Protein AF-A0A3D0WQD2-F1 (afdb_monomer_lite)

Secondary structure (DSSP, 8-state):
-GGGTTTPBP---SS-BTTEEEEEETTEEEEEESS--TTSEEEEESEES-EEEEEETTT-PBPPEEEETTEEEEEPPTT--TTS--EEEEEEBTB-EEPPS--B-SSEE-GGGSEEEEEEEESSTT-EEEEEEEEEEEBPPPSS----EEEEEGGGTT-EEEEEETTEEEEEES--S--EEEEPPTTSEEEEEEEEEEE-SSTT--TTTT-SS--TTSTT---EE--S--TTPPEEE---TT-EEEEEEEEEESSSEEEEEEEEESSEEEEEETTEEEEEEE-TT--S-EEEEEEEEEPSEEEEEEEEEE-SS-SSEEEEEEEESEEEEEEEE-S-S---SEEEEEESS-SSTT-----TT-EEE-

Foldseek 3Di:
DVVQPPPWAADQALDDFPQAGWTHDDQKIKGFRLDQDPQQKGKDFFKAFDFPFKAWPVPRHTWDWDDDGRMIITHHDPPDDNPGGIIMITGTPNHMDGHHPAADEAQKFAPVRWSFDWDWDDPDPQATATFGFKTKHWYAWDPDWAFKKKKAFPQQAQFWKWKAFPNDTDIDGRHDFDWDKDFDDPPQKDKDWKKKAKDDGGQHDDPLQVALDQDCPPPPNRIDTDPPADAPDKDKAQDAASIKMKMKIKMAGQAFDKFKKKKKWFFWKWKDKSNHGQGIAGHPPRGGIDIGMAIDRDHHGIMIMMMIHHHHDDRIIMIHMHGDRMGIMGIDGDPGRTGHTMMMMGGPPAPDSRHHRSGNRIMMRD

Sequence (366 aa):
NAEAIYGTNANPFDQPFAWGSITTKGNDLFAFVENIPVSSSIRLSGFSGKVSEVRLLASDESCRFSQKGNSVVINLPQRISGEFIPVLKIRFENGFKVVPSTVVTGNVLSPQNATPVFGHSSLNYYGGYKSLIGYGWRVSSGKRAGSPELVYTDNERGRRLHIEIDGKTQAVVLNGGSPRIEKLKKNTVKWGSLYRKPGRGVFGYVEEEGMAVVNVRAEDSGWEPVSHFRYGEPYSEKIPPRQSMLFLQEIESEKDQSIAVEVGSGNGVYMLLNGAYLTAHLSPWRVKFGKEIVLLPLQKGLNQLIIKHYNGYESDLSYSLQPLEEWSIYSQQLPVTRINQSVSIRAADAESKVAPLRMNNLRIIK

pLDDT: mean 93.25, std 6.2, range [59.19, 98.81]

Structure (mmCIF, N/CA/C/O backbone):
data_AF-A0A3D0WQD2-F1
#
_entry.id   AF-A0A3D0WQD2-F1
#
loop_
_atom_site.group_PDB
_atom_site.id
_atom_site.type_symbol
_atom_site.label_atom_id
_atom_site.label_alt_id
_atom_site.label_comp_id
_atom_site.label_asym_id
_atom_site.label_entity_id
_atom_site.label_seq_id
_atom_site.pdbx_PDB_ins_code
_atom_site.Cartn_x
_atom_site.Cartn_y
_atom_site.Cartn_z
_atom_site.occupancy
_atom_site.B_iso_or_equiv
_atom_site.auth_seq_id
_atom_site.auth_comp_id
_atom_site.auth_asym_id
_atom_site.auth_atom_id
_atom_site.pdbx_PDB_model_num
ATOM 1 N N . ASN A 1 1 ? -2.770 -8.114 31.343 1.00 89.12 1 ASN A N 1
ATOM 2 C CA . ASN A 1 1 ? -3.330 -7.600 30.066 1.00 89.12 1 ASN A CA 1
ATOM 3 C C . ASN A 1 1 ? -3.937 -8.665 29.141 1.00 89.12 1 ASN A C 1
ATOM 5 O O . ASN A 1 1 ? -4.288 -8.332 28.017 1.00 89.12 1 ASN A O 1
ATOM 9 N N . ALA A 1 2 ? -4.133 -9.917 29.587 1.00 92.12 2 ALA A N 1
ATOM 10 C CA . ALA A 1 2 ? -4.668 -11.008 28.759 1.00 92.12 2 ALA A CA 1
ATOM 11 C C . ALA A 1 2 ? -6.045 -10.701 28.131 1.00 92.12 2 ALA A C 1
ATOM 13 O O . ALA A 1 2 ? -6.290 -11.057 26.983 1.00 92.12 2 ALA A O 1
ATOM 14 N N . GLU A 1 3 ? -6.915 -9.989 28.855 1.00 94.31 3 GLU A N 1
ATOM 15 C CA . GLU A 1 3 ? -8.246 -9.578 28.381 1.00 94.31 3 GLU A CA 1
ATOM 16 C C . GLU A 1 3 ? -8.202 -8.723 27.106 1.00 94.31 3 GLU A C 1
ATOM 18 O O . GLU A 1 3 ? -9.082 -8.849 26.260 1.00 94.31 3 GLU A O 1
ATOM 23 N N . ALA A 1 4 ? -7.159 -7.904 26.947 1.00 94.81 4 ALA A N 1
ATOM 24 C CA . ALA A 1 4 ? -6.971 -7.037 25.787 1.00 94.81 4 ALA A CA 1
ATOM 25 C C . ALA A 1 4 ? -6.456 -7.786 24.543 1.00 94.81 4 ALA A C 1
ATOM 27 O O . ALA A 1 4 ? -6.359 -7.203 23.463 1.00 94.81 4 ALA A O 1
ATOM 28 N N . ILE A 1 5 ? -6.128 -9.074 24.679 1.00 93.62 5 ILE A N 1
ATOM 29 C CA . ILE A 1 5 ? -5.572 -9.908 23.608 1.00 93.62 5 ILE A CA 1
ATOM 30 C C . ILE A 1 5 ? -6.525 -11.063 23.283 1.00 93.62 5 ILE A C 1
ATOM 32 O O . ILE A 1 5 ? -6.924 -11.244 22.137 1.00 93.62 5 ILE A O 1
ATOM 36 N N . TYR A 1 6 ? -6.920 -11.857 24.279 1.00 93.12 6 TYR A N 1
ATOM 37 C CA . TYR A 1 6 ? -7.689 -13.074 24.032 1.00 93.12 6 TYR A CA 1
ATOM 38 C C . TYR A 1 6 ? -9.180 -12.793 23.801 1.00 93.12 6 TYR A C 1
ATOM 40 O O . TYR A 1 6 ? -9.901 -12.267 24.661 1.00 93.12 6 TYR A O 1
ATOM 48 N N . GLY A 1 7 ? -9.658 -13.209 22.625 1.00 93.75 7 GLY A N 1
ATOM 49 C CA . GLY A 1 7 ? -11.046 -13.022 22.202 1.00 93.75 7 GLY A CA 1
ATOM 50 C C . GLY A 1 7 ? -11.403 -11.563 21.912 1.00 93.75 7 GLY A C 1
ATOM 51 O O . GLY A 1 7 ? -12.577 -11.206 21.999 1.00 93.75 7 GLY A O 1
ATOM 52 N N . THR A 1 8 ? -10.407 -10.719 21.632 1.00 96.12 8 THR A N 1
ATOM 53 C CA . THR A 1 8 ? -10.619 -9.372 21.097 1.00 96.12 8 THR A CA 1
ATOM 54 C C . THR A 1 8 ? -10.643 -9.403 19.569 1.00 96.12 8 THR A C 1
ATOM 56 O O . THR A 1 8 ? -10.214 -10.365 18.931 1.00 96.12 8 THR A O 1
ATOM 59 N N . ASN A 1 9 ? -11.174 -8.341 18.977 1.00 92.69 9 ASN A N 1
ATOM 60 C CA . ASN A 1 9 ? -11.084 -8.054 17.556 1.00 92.69 9 ASN A CA 1
ATOM 61 C C . ASN A 1 9 ? -9.999 -7.003 17.302 1.00 92.69 9 ASN A C 1
ATOM 63 O O . ASN A 1 9 ? -9.581 -6.271 18.207 1.00 92.69 9 ASN A O 1
ATOM 67 N N . ALA A 1 10 ? -9.579 -6.927 16.040 1.00 89.12 10 ALA A N 1
ATOM 68 C CA . ALA A 1 10 ? -8.605 -5.956 15.562 1.00 89.12 10 ALA A CA 1
ATOM 69 C C . ALA A 1 10 ? -9.048 -4.502 15.805 1.00 89.12 10 ALA A C 1
ATOM 71 O O . ALA A 1 10 ? -10.232 -4.221 16.012 1.00 89.12 10 ALA A O 1
ATOM 72 N N . ASN A 1 11 ? -8.077 -3.587 15.737 1.00 90.88 11 ASN A N 1
ATOM 73 C CA . ASN A 1 11 ? -8.294 -2.145 15.768 1.00 90.88 11 ASN A CA 1
ATOM 74 C C . ASN A 1 11 ? -9.464 -1.750 14.840 1.00 90.88 11 ASN A C 1
ATOM 76 O O . ASN A 1 11 ? -9.388 -2.019 13.639 1.00 90.88 11 ASN A O 1
ATOM 80 N N . PRO A 1 12 ? -10.536 -1.122 15.360 1.00 89.25 12 PRO A N 1
ATOM 81 C CA . PRO A 1 12 ? -11.674 -0.744 14.533 1.00 89.25 12 PRO A CA 1
ATOM 82 C C . PRO A 1 12 ? -11.454 0.574 13.766 1.00 89.25 12 PRO A C 1
ATOM 84 O O . PRO A 1 12 ? -12.293 0.927 12.938 1.00 89.25 12 PRO A O 1
ATOM 87 N N . PHE A 1 13 ? -10.373 1.316 14.040 1.00 89.44 13 PHE A N 1
ATOM 88 C CA . PHE A 1 13 ? -10.058 2.598 13.402 1.00 89.44 13 PHE A CA 1
ATOM 89 C C . PHE A 1 13 ? -9.257 2.416 12.105 1.00 89.44 13 PHE A C 1
ATOM 91 O O . PHE A 1 13 ? -8.399 1.543 12.003 1.00 89.44 13 PHE A O 1
ATOM 98 N N . ASP A 1 14 ? -9.515 3.286 11.126 1.00 80.44 14 ASP A N 1
ATOM 99 C CA . ASP A 1 14 ? -8.831 3.323 9.824 1.00 80.44 14 ASP A CA 1
ATOM 100 C C . ASP A 1 14 ? -7.554 4.184 9.821 1.00 80.44 14 ASP A C 1
ATOM 102 O O . ASP A 1 14 ? -6.866 4.274 8.805 1.00 80.44 14 ASP A O 1
ATOM 106 N N . GLN A 1 15 ? -7.231 4.791 10.963 1.00 80.62 15 GLN A N 1
ATOM 107 C CA . GLN A 1 15 ? -6.063 5.636 11.179 1.00 80.62 15 GLN A CA 1
ATOM 108 C C . GLN A 1 15 ? -5.181 5.065 12.302 1.00 80.62 15 GLN A C 1
ATOM 110 O O . GLN A 1 15 ? -5.709 4.534 13.288 1.00 80.62 15 GLN A O 1
ATOM 115 N N . PRO A 1 16 ? -3.846 5.173 12.188 1.00 82.62 16 PRO A N 1
ATOM 116 C CA . PRO A 1 16 ? -2.944 4.840 13.281 1.00 82.62 16 PRO A CA 1
ATOM 117 C C . PRO A 1 16 ? -2.979 5.919 14.373 1.00 82.62 16 PRO A C 1
ATOM 119 O O . PRO A 1 16 ? -3.328 7.075 14.122 1.00 82.62 16 PRO A O 1
ATOM 122 N N . PHE A 1 17 ? -2.547 5.556 15.580 1.00 90.19 17 PHE A N 1
ATOM 123 C CA . PHE A 1 17 ? -2.346 6.493 16.681 1.00 90.19 17 PHE A CA 1
ATOM 124 C C . PHE A 1 17 ? -0.871 6.508 17.079 1.00 90.19 17 PHE A C 1
ATOM 126 O O . PHE A 1 17 ? -0.285 5.465 17.341 1.00 90.19 17 PHE A O 1
ATOM 133 N N . ALA A 1 18 ? -0.265 7.696 17.160 1.00 90.31 18 ALA A N 1
ATOM 134 C CA . ALA A 1 18 ? 1.168 7.832 17.455 1.00 90.31 18 ALA A CA 1
ATOM 135 C C . ALA A 1 18 ? 1.579 7.228 18.814 1.00 90.31 18 ALA A C 1
ATOM 137 O O . ALA A 1 18 ? 2.725 6.824 19.000 1.00 90.31 18 ALA A O 1
ATOM 138 N N . TRP A 1 19 ? 0.641 7.170 19.762 1.00 93.44 19 TRP A N 1
ATOM 139 C CA . TRP A 1 19 ? 0.869 6.633 21.100 1.00 93.44 19 TRP A CA 1
ATOM 140 C C . TRP A 1 19 ? 0.797 5.097 21.173 1.00 93.44 19 TRP A C 1
ATOM 142 O O . TRP A 1 19 ? 1.233 4.550 22.182 1.00 93.44 19 TRP A O 1
ATOM 152 N N . GLY A 1 20 ? 0.268 4.397 20.157 1.00 93.75 20 GLY A N 1
ATOM 153 C CA . GLY A 1 20 ? 0.239 2.928 20.120 1.00 93.75 20 GLY A CA 1
ATOM 154 C C . GLY A 1 20 ? -1.002 2.306 19.467 1.00 93.75 20 GLY A C 1
ATOM 155 O O . GLY A 1 20 ? -1.625 2.890 18.577 1.00 93.75 20 GLY A O 1
ATOM 156 N N . SER A 1 21 ? -1.344 1.092 19.908 1.00 93.75 21 SER A N 1
ATOM 157 C CA . SER A 1 21 ? -2.300 0.195 19.241 1.00 93.75 21 SER A CA 1
ATOM 158 C C . SER A 1 21 ? -3.619 0.011 19.998 1.00 93.75 21 SER A C 1
ATOM 160 O O . SER A 1 21 ? -3.717 0.256 21.201 1.00 93.75 21 SER A O 1
ATOM 162 N N . ILE A 1 22 ? -4.655 -0.459 19.292 1.00 96.00 22 ILE A N 1
ATOM 163 C CA . ILE A 1 22 ? -5.993 -0.695 19.854 1.00 96.00 22 ILE A CA 1
ATOM 164 C C . ILE A 1 22 ? -6.501 -2.094 19.503 1.00 96.00 22 ILE A C 1
ATOM 166 O O . ILE A 1 22 ? -6.380 -2.537 18.362 1.00 96.00 22 ILE A O 1
ATOM 170 N N . THR A 1 23 ? -7.153 -2.751 20.459 1.00 96.56 23 THR A N 1
ATOM 171 C CA . THR A 1 23 ? -8.054 -3.889 20.212 1.00 96.56 23 THR A CA 1
ATOM 172 C C . THR A 1 23 ? -9.448 -3.587 20.761 1.00 96.56 23 THR A C 1
ATOM 174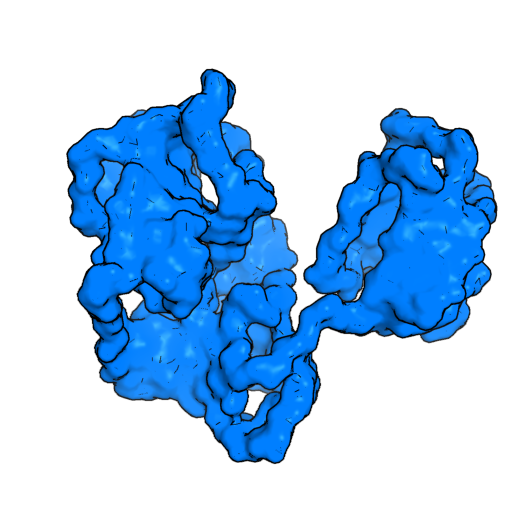 O O . THR A 1 23 ? -9.646 -2.616 21.495 1.00 96.56 23 THR A O 1
ATOM 177 N N . THR A 1 24 ? -10.452 -4.386 20.397 1.00 96.69 24 THR A N 1
ATOM 178 C CA . THR A 1 24 ? -11.831 -4.172 20.866 1.00 96.69 24 THR A CA 1
ATOM 179 C C . THR A 1 24 ? -12.530 -5.458 21.285 1.00 96.69 24 THR A C 1
ATOM 181 O O . THR A 1 24 ? -12.314 -6.515 20.697 1.00 96.69 24 THR A O 1
ATOM 184 N N . LYS A 1 25 ? -13.395 -5.382 22.300 1.00 96.00 25 LYS A N 1
ATOM 185 C CA . LYS A 1 25 ? -14.243 -6.496 22.743 1.00 96.00 25 LYS A CA 1
ATOM 186 C C . LYS A 1 25 ? -15.573 -5.954 23.250 1.00 96.00 25 LYS A C 1
ATOM 188 O O . LYS A 1 25 ? -15.611 -5.223 24.234 1.00 96.00 25 LYS A O 1
ATOM 193 N N . GLY A 1 26 ? -16.669 -6.317 22.587 1.00 93.12 26 GLY A N 1
ATOM 194 C CA . GLY A 1 26 ? -17.991 -5.782 22.921 1.00 93.12 26 GLY A CA 1
ATOM 195 C C . GLY A 1 26 ? -18.018 -4.253 22.826 1.00 93.12 26 GLY A C 1
ATOM 196 O O . GLY A 1 26 ? -17.729 -3.698 21.771 1.00 93.12 26 GLY A O 1
ATOM 197 N N . ASN A 1 27 ? -18.335 -3.588 23.938 1.00 94.44 27 ASN A N 1
ATOM 198 C CA . ASN A 1 27 ? -18.408 -2.125 24.028 1.00 94.44 27 ASN A CA 1
ATOM 199 C C . ASN A 1 27 ? -17.103 -1.474 24.506 1.00 94.44 27 ASN A C 1
ATOM 201 O O . ASN A 1 27 ? -17.092 -0.270 24.756 1.00 94.44 27 ASN A O 1
ATOM 205 N N . ASP A 1 28 ? -16.030 -2.253 24.647 1.00 97.00 28 ASP A N 1
ATOM 206 C CA . ASP A 1 28 ? -14.763 -1.788 25.193 1.00 97.00 28 ASP A CA 1
ATOM 207 C C . ASP A 1 28 ? -13.698 -1.667 24.092 1.00 97.00 28 ASP A C 1
ATOM 209 O O . ASP A 1 28 ? -13.587 -2.507 23.185 1.00 97.00 28 ASP A O 1
ATOM 213 N N . LEU A 1 29 ? -12.887 -0.616 24.199 1.00 97.69 29 LEU A N 1
ATOM 214 C CA . LEU A 1 29 ? -11.609 -0.487 23.506 1.00 97.69 29 LEU A CA 1
ATOM 215 C C . LEU A 1 29 ? -10.475 -0.726 24.502 1.00 97.69 29 LEU A C 1
ATOM 217 O O . LEU A 1 29 ? -10.522 -0.230 25.627 1.00 97.69 29 LEU A O 1
ATOM 221 N N . PHE A 1 30 ? -9.434 -1.430 24.070 1.00 97.88 30 PHE A N 1
ATOM 222 C CA . PHE A 1 30 ? -8.195 -1.580 24.825 1.00 97.88 30 PHE A CA 1
ATOM 223 C C . PHE A 1 30 ? -7.076 -0.837 24.107 1.00 97.88 30 PHE A C 1
ATOM 225 O O . PHE A 1 30 ? -6.717 -1.206 22.992 1.00 97.88 30 PHE A O 1
ATOM 232 N N . ALA A 1 31 ? -6.545 0.208 24.735 1.00 97.12 31 ALA A N 1
ATOM 233 C CA . ALA A 1 31 ? -5.476 1.040 24.196 1.00 97.12 31 ALA A CA 1
ATOM 234 C C . ALA A 1 31 ? -4.129 0.626 24.800 1.00 97.12 31 ALA A C 1
ATOM 236 O O . ALA A 1 31 ? -3.903 0.824 25.993 1.00 97.12 31 ALA A O 1
ATOM 237 N N . PHE A 1 32 ? -3.250 0.061 23.977 1.00 95.75 32 PHE A N 1
ATOM 238 C CA . PHE A 1 32 ? -1.867 -0.271 24.310 1.00 95.75 32 PHE A CA 1
ATOM 239 C C . PHE A 1 32 ? -1.012 0.979 24.089 1.00 95.75 32 PHE A C 1
ATOM 241 O O . PHE A 1 32 ? -0.814 1.390 22.947 1.00 95.75 32 PHE A O 1
ATOM 248 N N . VAL A 1 33 ? -0.544 1.618 25.164 1.00 93.88 33 VAL A N 1
ATOM 249 C CA . VAL A 1 33 ? 0.252 2.853 25.051 1.00 93.88 33 VAL A CA 1
ATOM 250 C C . VAL A 1 33 ? 1.725 2.485 24.931 1.00 93.88 33 VAL A C 1
ATOM 252 O O . VAL A 1 33 ? 2.432 2.347 25.922 1.00 93.88 33 VAL A O 1
ATOM 255 N N . GLU A 1 34 ? 2.161 2.280 23.696 1.00 92.38 34 GLU A N 1
ATOM 256 C CA . GLU A 1 34 ? 3.524 1.888 23.329 1.00 92.38 34 GLU A CA 1
ATOM 257 C C . GLU A 1 34 ? 4.500 3.067 23.439 1.00 92.38 34 GLU A C 1
ATOM 259 O O . GLU A 1 34 ? 5.619 2.905 23.918 1.00 92.38 34 GLU A O 1
ATOM 264 N N . ASN A 1 35 ? 4.047 4.266 23.061 1.00 90.06 35 ASN A N 1
ATOM 265 C CA . ASN A 1 35 ? 4.815 5.505 23.150 1.00 90.06 35 ASN A CA 1
ATOM 266 C C . ASN A 1 35 ? 4.130 6.449 24.137 1.00 90.06 35 ASN A C 1
ATOM 268 O O . ASN A 1 35 ? 3.179 7.150 23.782 1.00 90.06 35 ASN A O 1
ATOM 272 N N . ILE A 1 36 ? 4.604 6.463 25.385 1.00 88.81 36 ILE A N 1
ATOM 273 C CA . ILE A 1 36 ? 4.057 7.324 26.440 1.00 88.81 36 ILE A CA 1
ATOM 274 C C . ILE A 1 36 ? 4.380 8.792 26.108 1.00 88.81 36 ILE A C 1
ATOM 276 O O . ILE A 1 36 ? 5.555 9.166 26.083 1.00 88.81 36 ILE A O 1
ATOM 280 N N . PRO A 1 37 ? 3.372 9.652 25.866 1.00 88.44 37 PRO A N 1
ATOM 281 C CA . PRO A 1 37 ? 3.624 11.051 25.539 1.00 88.44 37 PRO A CA 1
ATOM 282 C C . PRO A 1 37 ? 4.166 11.825 26.743 1.00 88.44 37 PRO A C 1
ATOM 284 O O . PRO A 1 37 ? 3.726 11.606 27.870 1.00 88.44 37 PRO A O 1
ATOM 287 N N . VAL A 1 38 ? 5.023 12.822 26.497 1.00 86.88 38 VAL A N 1
ATOM 288 C CA . VAL A 1 38 ? 5.542 13.743 27.535 1.00 86.88 38 VAL A CA 1
ATOM 289 C C . VAL A 1 38 ? 4.413 14.472 28.279 1.00 86.88 38 VAL A C 1
ATOM 291 O O . VAL A 1 38 ? 4.542 14.801 29.452 1.00 86.88 38 VAL A O 1
ATOM 294 N N . SER A 1 39 ? 3.273 14.692 27.617 1.00 88.31 39 SER A N 1
ATOM 295 C CA . SER A 1 39 ? 2.075 15.288 28.219 1.00 88.31 39 SER A CA 1
ATOM 296 C C . SER A 1 39 ? 1.329 14.358 29.184 1.00 88.31 39 SER A C 1
ATOM 298 O O . SER A 1 39 ? 0.278 14.754 29.694 1.00 88.31 39 SER A O 1
ATOM 300 N N . SER A 1 40 ? 1.789 13.113 29.360 1.00 89.38 40 SER A N 1
ATOM 301 C CA . SER A 1 40 ? 1.123 12.042 30.115 1.00 89.38 40 SER A CA 1
ATOM 302 C C . SER A 1 40 ? -0.361 11.912 29.775 1.00 89.38 40 SER A C 1
ATOM 304 O O . SER A 1 40 ? -1.207 11.661 30.631 1.00 89.38 40 SER A O 1
ATOM 306 N N . SER A 1 41 ? -0.705 12.137 28.510 1.00 93.12 41 SER A N 1
ATOM 307 C CA . SER A 1 41 ? -2.079 12.106 28.029 1.00 93.12 41 SER A CA 1
ATOM 308 C C . SER A 1 41 ? -2.124 11.607 26.600 1.00 93.12 41 SER A C 1
ATOM 310 O O . SER A 1 41 ? -1.320 12.011 25.761 1.00 93.12 41 SER A O 1
ATOM 312 N N . ILE A 1 42 ? -3.092 10.740 26.321 1.00 95.81 42 ILE A N 1
ATOM 313 C CA . ILE A 1 42 ? -3.360 10.246 24.973 1.00 95.81 42 ILE A CA 1
ATOM 314 C C . ILE A 1 42 ? -4.668 10.834 24.457 1.00 95.81 42 ILE A C 1
ATOM 316 O O . ILE A 1 42 ? -5.592 11.135 25.219 1.00 95.81 42 ILE A O 1
ATOM 320 N N . ARG A 1 43 ? -4.757 10.984 23.137 1.00 96.00 43 ARG A N 1
ATOM 321 C CA . ARG A 1 43 ? -5.978 11.400 22.451 1.00 96.00 43 ARG A CA 1
ATOM 322 C C . ARG A 1 43 ? -6.479 10.258 21.585 1.00 96.00 43 ARG A C 1
ATOM 324 O O . ARG A 1 43 ? -5.744 9.759 20.736 1.00 96.00 43 ARG A O 1
ATOM 331 N N . LEU A 1 44 ? -7.749 9.920 21.764 1.00 95.31 44 LEU A N 1
ATOM 332 C CA . LEU A 1 44 ? -8.498 9.039 20.882 1.00 95.31 44 LEU A CA 1
ATOM 333 C C . LEU A 1 44 ? -9.557 9.871 20.150 1.00 95.31 44 LEU A C 1
ATOM 335 O O . LEU A 1 44 ? -10.258 10.688 20.752 1.00 95.31 44 LEU A O 1
ATOM 339 N N . SER A 1 45 ? -9.660 9.703 18.840 1.00 93.38 45 SER A N 1
ATOM 340 C CA . SER A 1 45 ? -10.622 10.405 17.987 1.00 93.38 45 SER A CA 1
ATOM 341 C C . SER A 1 45 ? -11.126 9.482 16.885 1.00 93.38 45 SER A C 1
ATOM 343 O O . SER A 1 45 ? -10.552 8.422 16.647 1.00 93.38 45 SER A O 1
ATOM 345 N N . GLY A 1 46 ? -12.210 9.887 16.222 1.00 91.31 46 GLY A N 1
ATOM 346 C CA . GLY A 1 46 ? -12.787 9.121 15.115 1.00 91.31 46 GLY A CA 1
ATOM 347 C C . GLY A 1 46 ? -13.828 8.103 15.574 1.00 91.31 46 GLY A C 1
ATOM 348 O O . GLY A 1 46 ? -13.933 7.025 15.005 1.00 91.31 46 GLY A O 1
ATOM 349 N N . PHE A 1 47 ? -14.603 8.411 16.615 1.00 94.19 47 PHE A N 1
ATOM 350 C CA . PHE A 1 47 ? -15.713 7.562 17.055 1.00 94.19 47 PHE A CA 1
ATOM 351 C C . PHE A 1 47 ? -16.952 8.384 17.416 1.00 94.19 47 PHE A C 1
ATOM 353 O O . PHE A 1 47 ? -16.858 9.540 17.813 1.00 94.19 47 PHE A O 1
ATOM 360 N N . SER A 1 48 ? -18.126 7.767 17.325 1.00 93.94 48 SER A N 1
ATOM 361 C CA . SER A 1 48 ? -19.362 8.226 17.952 1.00 93.94 48 SER A CA 1
ATOM 362 C C . SER A 1 48 ? -19.727 7.277 19.088 1.00 93.94 48 SER A C 1
ATOM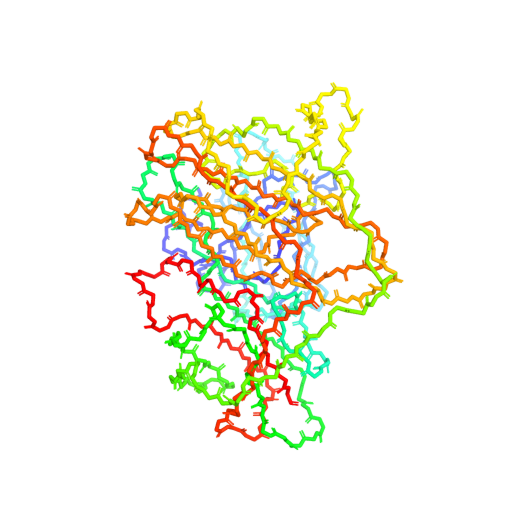 364 O O . SER A 1 48 ? -19.686 6.061 18.901 1.00 93.94 48 SER A O 1
ATOM 366 N N . GLY A 1 49 ? -20.109 7.820 20.236 1.00 94.88 49 GLY A N 1
ATOM 367 C CA . GLY A 1 49 ? -20.408 7.061 21.450 1.00 94.88 49 GLY A CA 1
ATOM 368 C C . GLY A 1 49 ? -19.967 7.855 22.673 1.00 94.88 49 GLY A C 1
ATOM 369 O O . GLY A 1 49 ? -19.110 8.731 22.559 1.00 94.88 49 GLY A O 1
ATOM 370 N N . LYS A 1 50 ? -20.561 7.583 23.833 1.00 97.19 50 LYS A N 1
ATOM 371 C CA . LYS A 1 50 ? -20.201 8.248 25.090 1.00 97.19 50 LYS A CA 1
ATOM 372 C C . LYS A 1 50 ? -19.294 7.337 25.905 1.00 97.19 50 LYS A C 1
ATOM 374 O O . LYS A 1 50 ? -19.693 6.220 26.231 1.00 97.19 50 LYS A O 1
ATOM 379 N N . VAL A 1 51 ? -18.089 7.816 26.206 1.00 98.06 51 VAL A N 1
ATOM 380 C CA . VAL A 1 51 ? -17.166 7.137 27.119 1.00 98.06 51 VAL A CA 1
ATOM 381 C C . VAL A 1 51 ? -17.735 7.263 28.528 1.00 98.06 51 VAL A C 1
ATOM 383 O O . VAL A 1 51 ? -17.933 8.376 29.016 1.00 98.06 51 VAL A O 1
ATOM 386 N N . SER A 1 52 ? -18.023 6.130 29.163 1.00 97.19 52 SER A N 1
ATOM 387 C CA . SER A 1 52 ? -18.489 6.088 30.552 1.00 97.19 52 SER A CA 1
ATOM 388 C C . SER A 1 52 ? -17.333 6.033 31.535 1.00 97.19 52 SER A C 1
ATOM 390 O O . SER A 1 52 ? -17.435 6.542 32.644 1.00 97.19 52 SER A O 1
ATOM 392 N N . GLU A 1 53 ? -16.249 5.366 31.146 1.00 97.81 53 GLU A N 1
ATOM 393 C CA . GLU A 1 53 ? -15.191 4.992 32.068 1.00 97.81 53 GLU A CA 1
ATOM 394 C C . GLU A 1 53 ? -13.890 4.697 31.326 1.00 97.81 53 GLU A C 1
ATOM 396 O O . GLU A 1 53 ? -13.898 4.135 30.228 1.00 97.81 53 GLU A O 1
ATOM 401 N N . VAL A 1 54 ? -12.771 5.050 31.958 1.00 98.00 54 VAL A N 1
ATOM 402 C CA . VAL A 1 54 ? -11.438 4.650 31.514 1.00 98.00 54 VAL A CA 1
ATOM 403 C C . VAL A 1 54 ? -10.637 4.164 32.712 1.00 98.00 54 VAL A C 1
ATOM 405 O O . VAL A 1 54 ? -10.542 4.878 33.710 1.00 98.00 54 VAL A O 1
ATOM 408 N N . ARG A 1 55 ? -10.046 2.971 32.615 1.00 96.00 55 ARG A N 1
ATOM 409 C CA . ARG A 1 55 ? -9.224 2.379 33.681 1.00 96.00 55 ARG A CA 1
ATOM 410 C C . ARG A 1 55 ? -7.932 1.778 33.153 1.00 96.00 55 ARG A C 1
ATOM 412 O O . ARG A 1 55 ? -7.888 1.301 32.020 1.00 96.00 55 ARG A O 1
ATOM 419 N N . LEU A 1 56 ? -6.897 1.753 33.984 1.00 94.19 56 LEU A N 1
ATOM 420 C CA . LEU A 1 56 ? -5.683 0.988 33.718 1.00 94.19 56 LEU A CA 1
ATOM 421 C C . LEU A 1 56 ? -5.959 -0.498 33.975 1.00 94.19 56 LEU A C 1
ATOM 423 O O . LEU A 1 56 ? -6.288 -0.887 35.088 1.00 94.19 56 LEU A O 1
ATOM 427 N N . LEU A 1 57 ? -5.794 -1.346 32.962 1.00 93.81 57 LEU A N 1
ATOM 428 C CA . LEU A 1 57 ? -6.181 -2.760 33.025 1.00 93.81 57 LEU A CA 1
ATOM 429 C C . LEU A 1 57 ? -5.385 -3.566 34.066 1.00 93.81 57 LEU A C 1
ATOM 431 O O . LEU A 1 57 ? -5.880 -4.564 34.578 1.00 93.81 57 LEU A O 1
ATOM 435 N N . ALA A 1 58 ? -4.148 -3.159 34.361 1.00 90.81 58 ALA A N 1
ATOM 436 C CA . ALA A 1 58 ? -3.274 -3.874 35.290 1.00 90.81 58 ALA A CA 1
ATOM 437 C C . ALA A 1 58 ? -3.647 -3.665 36.767 1.00 90.81 58 ALA A C 1
ATOM 439 O O . ALA A 1 58 ? -3.458 -4.575 37.569 1.00 90.81 58 ALA A O 1
ATOM 440 N N . SER A 1 59 ? -4.149 -2.479 37.122 1.00 90.19 59 SER A N 1
ATOM 441 C CA . SER A 1 59 ? -4.419 -2.079 38.511 1.00 90.19 59 SER A CA 1
ATOM 442 C C . SER A 1 59 ? -5.881 -1.733 38.785 1.00 90.19 59 SER A C 1
ATOM 444 O O . SER A 1 59 ? -6.232 -1.486 39.934 1.00 90.19 59 SER A O 1
ATOM 446 N N . ASP A 1 60 ? -6.713 -1.671 37.744 1.00 91.56 60 ASP A N 1
ATOM 447 C CA . ASP A 1 60 ? -8.087 -1.161 37.785 1.00 91.56 60 ASP A CA 1
ATOM 448 C C . ASP A 1 60 ? -8.192 0.319 38.229 1.00 91.56 60 ASP A C 1
ATOM 450 O O . ASP A 1 60 ? -9.264 0.825 38.562 1.00 91.56 60 ASP A O 1
ATOM 454 N N . GLU A 1 61 ? -7.074 1.057 38.201 1.00 93.00 61 GLU A N 1
ATOM 455 C CA . GLU A 1 61 ? -7.027 2.477 38.557 1.00 93.00 61 GLU A CA 1
ATOM 456 C C . GLU A 1 61 ? -7.795 3.326 37.535 1.00 93.00 61 GLU A C 1
ATOM 458 O O . GLU A 1 61 ? -7.562 3.250 36.325 1.00 93.00 61 GLU A O 1
ATOM 463 N N . SER A 1 62 ? -8.699 4.177 38.023 1.00 94.75 62 SER A N 1
ATOM 464 C CA . SER A 1 62 ? -9.487 5.076 37.177 1.00 94.75 62 SER A CA 1
ATOM 465 C C . SER A 1 62 ? -8.639 6.204 36.592 1.00 94.75 62 SER A C 1
ATOM 467 O O . SER A 1 62 ? -7.959 6.940 37.305 1.00 94.75 62 SER A O 1
ATOM 469 N N . CYS A 1 63 ? -8.738 6.391 35.280 1.00 95.12 63 CYS A N 1
ATOM 470 C CA . CYS A 1 63 ? -8.068 7.460 34.552 1.00 95.12 63 CYS A CA 1
ATOM 471 C C . CYS A 1 63 ? -9.018 8.648 34.376 1.00 95.12 63 CYS A C 1
ATOM 473 O O . CYS A 1 63 ? -10.176 8.488 33.985 1.00 95.12 63 CYS A O 1
ATOM 475 N N . ARG A 1 64 ? -8.526 9.868 34.608 1.00 96.25 64 ARG A N 1
ATOM 476 C CA . ARG A 1 64 ? -9.301 11.078 34.294 1.00 96.25 64 ARG A CA 1
ATOM 477 C C . ARG A 1 64 ? -9.372 11.251 32.782 1.00 96.25 64 ARG A C 1
ATOM 479 O O . ARG A 1 64 ? -8.351 11.156 32.106 1.00 96.25 64 ARG A O 1
ATOM 486 N N . PHE A 1 65 ? -10.548 11.572 32.258 1.00 97.69 65 PHE A N 1
ATOM 487 C CA . PHE A 1 65 ? -10.726 11.839 30.835 1.00 97.69 65 PHE A CA 1
ATOM 488 C C . PHE A 1 65 ? -11.686 13.003 30.589 1.00 97.69 65 PHE A C 1
ATOM 490 O O . PHE A 1 65 ? -12.519 13.341 31.428 1.00 97.69 65 PHE A O 1
ATOM 497 N N . SER A 1 66 ? -11.558 13.626 29.421 1.00 97.69 66 SER A N 1
ATOM 498 C CA . SER A 1 66 ? -12.468 14.660 28.935 1.00 97.69 66 SER A CA 1
ATOM 499 C C . SER A 1 66 ? -12.856 14.349 27.498 1.00 97.69 66 SER A C 1
ATOM 501 O O . SER A 1 66 ? -11.998 14.282 26.615 1.00 97.69 66 SER A O 1
ATOM 503 N N . GLN A 1 67 ? -14.152 14.143 27.265 1.00 97.94 67 GLN A N 1
ATOM 504 C CA . GLN A 1 67 ? -14.702 13.913 25.935 1.00 97.94 67 GLN A CA 1
ATOM 505 C C . GLN A 1 67 ? -15.310 15.203 25.375 1.00 97.94 67 GLN A C 1
ATOM 507 O O . GLN A 1 67 ? -16.093 15.877 26.044 1.00 97.94 67 GLN A O 1
ATOM 512 N N . LYS A 1 68 ? -14.983 15.522 24.121 1.00 96.25 68 LYS A N 1
ATOM 513 C CA . LYS A 1 68 ? -15.608 16.591 23.334 1.00 96.25 68 LYS A CA 1
ATOM 514 C C . LYS A 1 68 ? -16.003 16.030 21.972 1.00 96.25 68 LYS A C 1
ATOM 516 O O . LYS A 1 68 ? -15.143 15.720 21.150 1.00 96.25 68 LYS A O 1
ATOM 521 N N . GLY A 1 69 ? -17.310 15.882 21.754 1.00 92.44 69 GLY A N 1
ATOM 522 C CA . GLY A 1 69 ? -17.857 15.272 20.542 1.00 92.44 69 GLY A CA 1
ATOM 523 C C . GLY A 1 69 ? -17.302 13.863 20.312 1.00 92.44 69 GLY A C 1
ATOM 524 O O . GLY A 1 69 ? -17.439 12.976 21.152 1.00 92.44 69 GLY A O 1
ATOM 525 N N . ASN A 1 70 ? -16.650 13.691 19.171 1.00 93.00 70 ASN A N 1
ATOM 526 C CA . ASN A 1 70 ? -16.058 12.463 18.641 1.00 93.00 70 ASN A CA 1
ATOM 527 C C . ASN A 1 70 ? -14.564 12.282 18.991 1.00 93.00 70 ASN A C 1
ATOM 529 O O . ASN A 1 70 ? -13.835 11.560 18.303 1.00 93.00 70 ASN A O 1
ATOM 533 N N . SER A 1 71 ? -14.094 12.949 20.052 1.00 95.44 71 SER A N 1
ATOM 534 C CA . SER A 1 71 ? -12.742 12.796 20.596 1.00 95.44 71 SER A CA 1
ATOM 535 C C . SER A 1 71 ? -12.744 12.781 22.124 1.00 95.44 71 SER A C 1
ATOM 537 O O . SER A 1 71 ? -13.497 13.515 22.764 1.00 95.44 71 SER A O 1
ATOM 539 N N . VAL A 1 72 ? -11.865 11.969 22.709 1.00 97.56 72 VAL A N 1
ATOM 540 C CA . VAL A 1 72 ? -11.588 11.917 24.146 1.00 97.56 72 VAL A CA 1
ATOM 541 C C . VAL A 1 72 ? -10.091 12.088 24.398 1.00 97.56 72 VAL A C 1
ATOM 543 O O . VAL A 1 72 ? -9.256 11.522 23.689 1.00 97.56 72 VAL A O 1
ATOM 546 N N . VAL A 1 73 ? -9.753 12.896 25.400 1.00 97.94 73 VAL A N 1
ATOM 547 C CA . VAL A 1 73 ? -8.399 13.020 25.950 1.00 97.94 73 VAL A CA 1
ATOM 548 C C . VAL A 1 73 ? -8.375 12.291 27.283 1.00 97.94 73 VAL A C 1
ATOM 550 O O . VAL A 1 73 ? -9.233 12.543 28.128 1.00 97.94 73 VAL A O 1
ATOM 553 N N . ILE A 1 74 ? -7.416 11.388 27.456 1.00 97.75 74 ILE A N 1
ATOM 554 C CA . ILE A 1 74 ? -7.280 10.535 28.636 1.00 97.75 74 ILE A CA 1
ATOM 555 C C . ILE A 1 74 ? -5.939 10.846 29.291 1.00 97.75 74 ILE A C 1
ATOM 557 O O . ILE A 1 74 ? -4.901 10.760 28.637 1.00 97.75 74 ILE A O 1
ATOM 561 N N . ASN A 1 75 ? -5.965 11.183 30.576 1.00 95.19 75 ASN A N 1
ATOM 562 C CA . ASN A 1 75 ? -4.768 11.400 31.375 1.00 95.19 75 ASN A CA 1
ATOM 563 C C . ASN A 1 75 ? -4.276 10.061 31.919 1.00 95.19 75 ASN A C 1
ATOM 565 O O . ASN A 1 75 ? -5.025 9.336 32.577 1.00 95.19 75 ASN A O 1
ATOM 569 N N . LEU A 1 76 ? -3.015 9.759 31.643 1.00 91.19 76 LEU A N 1
ATOM 570 C CA . LEU A 1 76 ? -2.334 8.577 32.138 1.00 91.19 76 LEU A CA 1
ATOM 571 C C . LEU A 1 76 ? -2.007 8.749 33.635 1.00 91.19 76 LEU A C 1
ATOM 573 O O . LEU A 1 76 ? -1.611 9.845 34.047 1.00 91.19 76 LEU A O 1
ATOM 577 N N . PRO A 1 77 ? -2.148 7.698 34.462 1.00 84.81 77 PRO A N 1
ATOM 578 C CA . PRO A 1 77 ? -1.671 7.709 35.841 1.00 84.81 77 PRO A CA 1
ATOM 579 C C . PRO A 1 77 ? -0.178 8.053 35.942 1.00 84.81 77 PRO A C 1
ATOM 581 O O . PRO A 1 77 ? 0.623 7.660 35.098 1.00 84.81 77 PRO A O 1
ATOM 584 N N . GLN A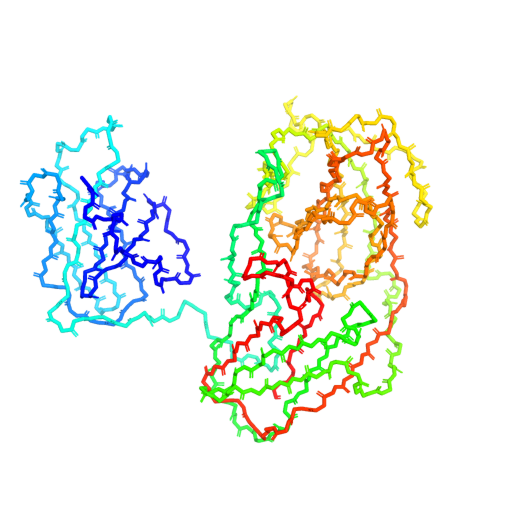 1 78 ? 0.223 8.753 37.009 1.00 73.81 78 GLN A N 1
ATOM 585 C CA . GLN A 1 78 ? 1.613 9.207 37.192 1.00 73.81 78 GLN A CA 1
ATOM 586 C C . GLN A 1 78 ? 2.627 8.062 37.371 1.00 73.81 78 GLN A C 1
ATOM 588 O O . GLN A 1 78 ? 3.821 8.276 37.189 1.00 73.81 78 GLN A O 1
ATOM 593 N N . ARG A 1 79 ? 2.169 6.859 37.747 1.00 71.00 79 ARG A N 1
ATOM 594 C CA . ARG A 1 79 ? 3.011 5.694 38.075 1.00 71.00 79 ARG A CA 1
ATOM 595 C C . ARG A 1 79 ? 3.034 4.621 36.985 1.00 71.00 79 ARG A C 1
ATOM 597 O O . ARG A 1 79 ? 3.192 3.442 37.290 1.00 71.00 79 ARG A O 1
ATOM 604 N N . ILE A 1 80 ? 2.859 4.991 35.722 1.00 71.94 80 ILE A N 1
ATOM 605 C CA . ILE A 1 80 ? 3.110 4.038 34.640 1.00 71.94 80 ILE A CA 1
ATOM 606 C C . ILE A 1 80 ? 4.626 3.838 34.524 1.00 71.94 80 ILE A C 1
ATOM 608 O O . ILE A 1 80 ? 5.346 4.772 34.173 1.00 71.94 80 ILE A O 1
ATOM 612 N N . SER A 1 81 ? 5.116 2.632 34.827 1.00 64.38 81 SER A N 1
ATOM 613 C CA . SER A 1 81 ? 6.495 2.255 34.511 1.00 64.38 81 SER A CA 1
ATOM 614 C C . SER A 1 81 ? 6.604 1.922 33.021 1.00 64.38 81 SER A C 1
ATOM 616 O O . SER A 1 81 ? 5.718 1.291 32.451 1.00 64.38 81 SER A O 1
ATOM 618 N N . GLY A 1 82 ? 7.702 2.331 32.380 1.00 64.69 82 GLY A N 1
ATOM 619 C CA . GLY A 1 82 ? 8.005 1.956 30.991 1.00 64.69 82 GLY A CA 1
ATOM 620 C C . GLY A 1 82 ? 8.475 0.505 30.829 1.00 64.69 82 GLY A C 1
ATOM 621 O O . GLY A 1 82 ? 8.844 0.104 29.733 1.00 64.69 82 GLY A O 1
ATOM 622 N N . GLU A 1 83 ? 8.497 -0.272 31.915 1.00 74.19 83 GLU A N 1
ATOM 623 C CA . GLU A 1 83 ? 8.935 -1.672 31.917 1.00 74.19 83 GLU A CA 1
ATOM 624 C C . GLU A 1 83 ? 7.948 -2.580 31.168 1.00 74.19 83 GLU A C 1
ATOM 626 O O . GLU A 1 83 ? 8.350 -3.544 30.521 1.00 74.19 83 GLU A O 1
ATOM 631 N N . PHE A 1 84 ? 6.657 -2.239 31.199 1.00 83.00 84 PHE A N 1
ATOM 632 C CA . PHE A 1 84 ? 5.605 -2.945 30.475 1.00 83.00 84 PHE A CA 1
ATOM 633 C C . PHE A 1 84 ? 4.729 -1.959 29.709 1.00 83.00 84 PHE A C 1
ATOM 635 O O . PHE A 1 84 ? 4.496 -0.846 30.169 1.00 83.00 84 PHE A O 1
ATOM 642 N N . ILE A 1 85 ? 4.173 -2.393 28.574 1.00 90.19 85 ILE A N 1
ATOM 643 C CA . ILE A 1 85 ? 3.204 -1.590 27.820 1.00 90.19 85 ILE A CA 1
ATOM 644 C C . ILE A 1 85 ? 1.916 -1.460 28.659 1.00 90.19 85 ILE A C 1
ATOM 646 O O . ILE A 1 85 ? 1.225 -2.470 28.871 1.00 90.19 85 ILE A O 1
ATOM 650 N N . PRO A 1 86 ? 1.559 -0.257 29.150 1.00 92.69 86 PRO A N 1
ATOM 651 C CA . PRO A 1 86 ? 0.302 -0.039 29.855 1.00 92.69 86 PRO A CA 1
ATOM 652 C C . PRO A 1 86 ? -0.882 -0.211 28.902 1.00 92.69 86 PRO A C 1
ATOM 654 O O . PRO A 1 86 ? -0.842 0.179 27.732 1.00 92.69 86 PRO A O 1
ATOM 657 N N . VAL A 1 87 ? -1.968 -0.775 29.426 1.00 95.56 87 VAL A N 1
ATOM 658 C CA . VAL A 1 87 ? -3.193 -1.003 28.657 1.00 95.56 87 VAL A CA 1
ATOM 659 C C . VAL A 1 87 ? -4.355 -0.318 29.348 1.00 95.56 87 VAL A C 1
ATOM 661 O O . VAL A 1 87 ? -4.661 -0.636 30.495 1.00 95.56 87 VAL A O 1
ATOM 664 N N . LEU A 1 88 ? -5.013 0.606 28.655 1.00 96.81 88 LEU A N 1
ATOM 665 C CA . LEU A 1 88 ? -6.219 1.264 29.149 1.00 96.81 88 LEU A CA 1
ATOM 666 C C . LEU A 1 88 ? -7.452 0.550 28.611 1.00 96.81 88 LEU A C 1
ATOM 668 O O . LEU A 1 88 ? -7.551 0.323 27.408 1.00 96.81 88 LEU A O 1
ATOM 672 N N . LYS A 1 89 ? -8.412 0.253 29.480 1.00 97.75 89 LYS A N 1
ATOM 673 C CA . LYS A 1 89 ? -9.756 -0.177 29.100 1.00 97.75 89 LYS A CA 1
ATOM 674 C C . LYS A 1 89 ? -10.661 1.050 29.036 1.00 97.75 89 LYS A C 1
ATOM 676 O O . LYS A 1 89 ? -10.848 1.727 30.044 1.00 97.75 89 LYS A O 1
ATOM 681 N N . ILE A 1 90 ? -11.197 1.343 27.856 1.00 98.19 90 ILE A N 1
ATOM 682 C CA . ILE A 1 90 ? -12.083 2.477 27.571 1.00 98.19 90 ILE A CA 1
ATOM 683 C C . ILE A 1 90 ? -13.474 1.911 27.299 1.00 98.19 90 ILE A C 1
ATOM 685 O O . ILE A 1 90 ? -13.691 1.267 26.270 1.00 98.19 90 ILE A O 1
ATOM 689 N N . ARG A 1 91 ? -14.410 2.151 28.216 1.00 97.94 91 ARG A N 1
ATOM 690 C CA . ARG A 1 91 ? -15.773 1.624 28.148 1.00 97.94 91 ARG A CA 1
ATOM 691 C C . ARG A 1 91 ? -16.746 2.667 27.624 1.00 97.94 91 ARG A C 1
ATOM 693 O O . ARG A 1 91 ? -16.711 3.831 28.029 1.00 97.94 91 ARG A O 1
ATOM 700 N N . PHE A 1 92 ? -17.645 2.226 26.753 1.00 97.75 92 PHE A N 1
ATOM 701 C CA . PHE A 1 92 ? -18.722 3.044 26.207 1.00 97.75 92 PHE A CA 1
ATOM 702 C C . PHE A 1 92 ? -20.076 2.653 26.803 1.00 97.75 92 PHE A C 1
ATOM 704 O O . PHE A 1 92 ? -20.378 1.465 26.904 1.00 97.75 92 PHE A O 1
ATOM 711 N N . GLU A 1 93 ? -20.917 3.644 27.132 1.00 94.81 93 GLU A N 1
ATOM 712 C CA . GLU A 1 93 ? -22.235 3.419 27.759 1.00 94.81 93 GLU A CA 1
ATOM 713 C C . GLU A 1 93 ? -23.111 2.462 26.938 1.00 94.81 93 GLU A C 1
ATOM 715 O O . GLU A 1 93 ? -23.621 1.478 27.462 1.00 94.81 93 GLU A O 1
ATOM 720 N N . ASN A 1 94 ? -23.236 2.730 25.634 1.00 93.00 94 ASN A N 1
ATOM 721 C CA . ASN A 1 94 ? -24.107 1.999 24.707 1.00 93.00 94 ASN A CA 1
ATOM 722 C C . ASN A 1 94 ? -23.341 1.546 23.453 1.00 93.00 94 ASN A C 1
ATOM 724 O O . ASN A 1 94 ? -23.866 1.565 22.339 1.00 93.00 94 ASN A O 1
ATOM 728 N N . GLY A 1 95 ? -22.066 1.198 23.637 1.00 92.75 95 GLY A N 1
ATOM 729 C CA . GLY A 1 95 ? -21.148 0.899 22.543 1.00 92.75 95 GLY A CA 1
ATOM 730 C C . GLY A 1 95 ? -20.708 2.141 21.768 1.00 92.75 95 GLY A C 1
ATOM 731 O O . GLY A 1 95 ? -20.992 3.287 22.134 1.00 92.75 95 GLY A O 1
ATOM 732 N N . PHE A 1 96 ? -19.974 1.903 20.688 1.00 94.62 96 PHE A N 1
ATOM 733 C CA . PHE A 1 96 ? -19.423 2.946 19.834 1.00 94.62 96 PHE A CA 1
ATOM 734 C C . PHE A 1 96 ? -19.544 2.564 18.360 1.00 94.62 96 PHE A C 1
ATOM 736 O O . PHE A 1 96 ? -19.721 1.401 18.000 1.00 94.62 96 PHE A O 1
ATOM 743 N N . LYS A 1 97 ? -19.424 3.565 17.492 1.00 91.62 97 LYS A N 1
ATOM 744 C CA . LYS A 1 97 ? -19.206 3.374 16.056 1.00 91.62 97 LYS A CA 1
ATOM 745 C C . LYS A 1 97 ? -17.991 4.177 15.649 1.00 91.62 97 LYS A C 1
ATOM 747 O O . LYS A 1 97 ? -17.858 5.327 16.057 1.00 91.62 97 LYS A O 1
ATOM 752 N N . VAL A 1 98 ? -17.123 3.593 14.838 1.00 90.06 98 VAL A N 1
ATOM 753 C CA . VAL A 1 98 ? -15.995 4.332 14.275 1.00 90.06 98 VAL A CA 1
ATOM 754 C C . VAL A 1 98 ? -16.503 5.274 13.191 1.00 90.06 98 VAL A C 1
ATOM 756 O O . VAL A 1 98 ? -17.285 4.893 12.317 1.00 90.06 98 VAL A O 1
ATOM 759 N N . VAL A 1 99 ? -16.072 6.526 13.291 1.00 85.12 99 VAL A N 1
ATOM 760 C CA . VAL A 1 99 ? -16.262 7.556 12.278 1.00 85.12 99 VAL A CA 1
ATOM 761 C C . VAL A 1 99 ? -15.044 7.484 11.359 1.00 85.12 99 VAL A C 1
ATOM 763 O O . VAL A 1 99 ? -13.933 7.669 11.852 1.00 85.12 99 VAL A O 1
ATOM 766 N N . PRO A 1 100 ? -15.233 7.210 10.058 1.00 77.06 100 PRO A N 1
ATOM 767 C CA . PRO A 1 100 ? -14.130 7.134 9.108 1.00 77.06 100 PRO A CA 1
ATOM 768 C C . PRO A 1 100 ? -13.302 8.416 9.118 1.00 77.06 100 PRO A C 1
ATOM 770 O O . PRO A 1 100 ? -13.871 9.511 9.084 1.00 77.06 100 PRO A O 1
ATOM 773 N N . SER A 1 101 ? -11.978 8.287 9.134 1.00 75.75 101 SER A N 1
ATOM 774 C CA . SER A 1 101 ? -11.074 9.442 9.068 1.00 75.75 101 SER A CA 1
ATOM 775 C C . SER A 1 101 ? -11.108 10.115 7.696 1.00 75.75 101 SER A C 1
ATOM 777 O O . SER A 1 101 ? -10.911 11.325 7.593 1.00 75.75 101 SER A O 1
ATOM 779 N N . THR A 1 102 ? -11.417 9.347 6.645 1.00 81.06 102 THR A N 1
ATOM 780 C CA . THR A 1 102 ? -11.445 9.82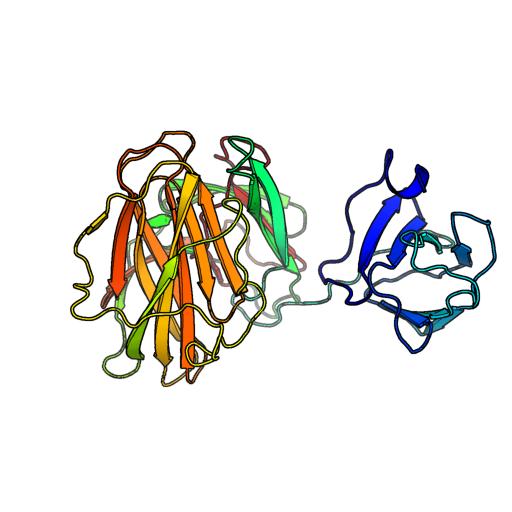3 5.260 1.00 81.06 102 THR A CA 1
ATOM 781 C C . THR A 1 102 ? -12.784 9.522 4.592 1.00 81.06 102 THR A C 1
ATOM 783 O O . THR A 1 102 ? -13.236 8.379 4.543 1.00 81.06 102 THR A O 1
ATOM 786 N N . VAL A 1 103 ? -13.409 10.558 4.025 1.00 87.44 103 VAL A N 1
ATOM 787 C CA . VAL A 1 103 ? -14.584 10.438 3.151 1.00 87.44 103 VAL A CA 1
ATOM 788 C C . VAL A 1 103 ? -14.220 10.990 1.779 1.00 87.44 103 VAL A C 1
ATOM 790 O O . VAL A 1 103 ? -13.927 12.175 1.630 1.00 87.44 103 VAL A O 1
ATOM 793 N N . VAL A 1 104 ? -14.252 10.136 0.758 1.00 89.81 104 VAL A N 1
ATOM 794 C CA . VAL A 1 104 ? -13.892 10.509 -0.610 1.00 89.81 104 VAL A CA 1
ATOM 795 C C . VAL A 1 104 ? -15.021 11.310 -1.254 1.00 89.81 104 VAL A C 1
ATOM 797 O O . VAL A 1 104 ? -16.103 10.789 -1.550 1.00 89.81 104 VAL A O 1
ATOM 800 N N . THR A 1 105 ? -14.747 12.591 -1.500 1.00 86.50 105 THR A N 1
ATOM 801 C CA . THR A 1 105 ? -15.682 13.541 -2.121 1.00 86.50 105 THR A CA 1
ATOM 802 C C . THR A 1 105 ? -15.552 13.613 -3.641 1.00 86.50 105 THR A C 1
ATOM 804 O O . THR A 1 105 ? -16.540 13.887 -4.318 1.00 86.50 105 THR A O 1
ATOM 807 N N . GLY A 1 106 ? -14.364 13.328 -4.184 1.00 86.00 106 GLY A N 1
ATOM 808 C CA . GLY A 1 106 ? -14.111 13.283 -5.626 1.00 86.00 106 GLY A CA 1
ATOM 809 C C . GLY A 1 106 ? -14.796 12.105 -6.326 1.00 86.00 106 GLY A C 1
ATOM 810 O O . GLY A 1 106 ? -15.364 11.228 -5.677 1.00 86.00 106 GLY A O 1
ATOM 811 N N . ASN A 1 107 ? -14.718 12.073 -7.659 1.00 89.62 107 ASN A N 1
ATOM 812 C CA . ASN A 1 107 ? -15.329 11.017 -8.481 1.00 89.62 107 ASN A CA 1
ATOM 813 C C . ASN A 1 107 ? -14.451 9.770 -8.638 1.00 89.62 107 ASN A C 1
ATOM 815 O O . ASN A 1 107 ? -14.924 8.776 -9.168 1.00 89.62 107 ASN A O 1
ATOM 819 N N . VAL A 1 108 ? -13.192 9.803 -8.198 1.00 92.94 108 VAL A N 1
ATOM 820 C CA . VAL A 1 108 ? -12.257 8.683 -8.355 1.00 92.94 108 VAL A CA 1
ATOM 821 C C . VAL A 1 108 ? -12.007 8.032 -7.003 1.00 92.94 108 VAL A C 1
ATOM 823 O O . VAL A 1 108 ? -11.523 8.687 -6.080 1.00 92.94 108 VAL A O 1
ATOM 826 N N . LEU A 1 109 ? -12.309 6.743 -6.901 1.00 95.25 109 LEU A N 1
ATOM 827 C CA . LEU A 1 109 ? -11.882 5.878 -5.807 1.00 95.25 109 LEU A CA 1
ATOM 828 C C . LEU A 1 109 ? -10.631 5.140 -6.279 1.00 95.25 109 LEU A C 1
ATOM 830 O O . LEU A 1 109 ? -10.679 4.393 -7.256 1.00 95.25 109 LEU A O 1
ATOM 834 N N . SER A 1 110 ? -9.500 5.389 -5.636 1.00 95.12 110 SER A N 1
ATOM 835 C CA . SER A 1 110 ? -8.214 4.790 -5.981 1.00 95.12 110 SER A CA 1
ATOM 836 C C . SER A 1 110 ? -7.531 4.243 -4.730 1.00 95.12 110 SER A C 1
ATOM 838 O O . SER A 1 110 ? -7.932 4.583 -3.614 1.00 95.12 110 SER A O 1
ATOM 840 N N . PRO A 1 111 ? -6.476 3.427 -4.870 1.00 94.62 111 PRO A N 1
ATOM 841 C CA . PRO A 1 111 ? -5.719 2.940 -3.721 1.00 94.62 111 PRO A CA 1
ATOM 842 C C . PRO A 1 111 ? -5.186 4.061 -2.820 1.00 94.62 111 PRO A C 1
ATOM 844 O O . PRO A 1 111 ? -5.096 3.881 -1.614 1.00 94.62 111 PRO A O 1
ATOM 847 N N . GLN A 1 112 ? -4.886 5.233 -3.390 1.00 91.31 112 GLN A N 1
ATOM 848 C CA . GLN A 1 112 ? -4.328 6.383 -2.667 1.00 91.31 112 GLN A CA 1
ATOM 849 C C . GLN A 1 112 ? -5.333 7.049 -1.720 1.00 91.31 112 GLN A C 1
ATOM 851 O O . GLN A 1 112 ? -4.924 7.726 -0.785 1.00 91.31 112 GLN A O 1
ATOM 856 N N . ASN A 1 113 ? -6.636 6.884 -1.965 1.00 92.75 113 ASN A N 1
ATOM 857 C CA . ASN A 1 113 ? -7.696 7.417 -1.107 1.00 92.75 113 ASN A CA 1
ATOM 858 C C . ASN A 1 113 ? -8.566 6.315 -0.482 1.00 92.75 113 ASN A C 1
ATOM 860 O O . ASN A 1 113 ? -9.662 6.590 0.008 1.00 92.75 113 ASN A O 1
ATOM 864 N N . ALA A 1 114 ? -8.077 5.074 -0.516 1.00 93.12 114 ALA A N 1
ATOM 865 C CA . ALA A 1 114 ? -8.686 3.940 0.154 1.00 93.12 114 ALA A CA 1
ATOM 866 C C . ALA A 1 114 ? -8.205 3.839 1.603 1.00 93.12 114 ALA A C 1
ATOM 868 O O . ALA A 1 114 ? -7.061 4.155 1.919 1.00 93.12 114 ALA A O 1
ATOM 869 N N . THR A 1 115 ? -9.040 3.263 2.457 1.00 91.38 115 THR A N 1
ATOM 870 C CA . THR A 1 115 ? -8.590 2.555 3.652 1.00 91.38 115 THR A CA 1
ATOM 871 C C . THR A 1 115 ? -8.064 1.183 3.212 1.00 91.38 115 THR A C 1
ATOM 873 O O . THR A 1 115 ? -8.861 0.334 2.789 1.00 91.38 115 THR A O 1
ATOM 876 N N . PRO A 1 116 ? -6.745 0.930 3.259 1.00 92.25 116 PRO A N 1
ATOM 877 C CA . PRO A 1 116 ? -6.208 -0.382 2.934 1.00 92.25 116 PRO A CA 1
ATOM 878 C C . PRO A 1 116 ? -6.607 -1.393 4.008 1.00 92.25 116 PRO A C 1
ATOM 880 O O . PRO A 1 116 ? -6.675 -1.078 5.195 1.00 92.25 116 PRO A O 1
ATOM 883 N N . VAL A 1 117 ? -6.839 -2.635 3.594 1.00 91.75 117 VAL A N 1
ATOM 884 C CA . VAL A 1 117 ? -7.045 -3.750 4.516 1.00 91.75 117 VAL A CA 1
ATOM 885 C C . VAL A 1 117 ? -5.884 -4.701 4.373 1.00 91.75 117 VAL A C 1
ATOM 887 O O . VAL A 1 117 ? -5.595 -5.181 3.277 1.00 91.75 117 VAL A O 1
ATOM 890 N N . PHE A 1 118 ? -5.229 -4.970 5.495 1.00 92.94 118 PHE A N 1
ATOM 891 C CA . PHE A 1 118 ? -4.048 -5.808 5.544 1.00 92.94 118 PHE A CA 1
ATOM 892 C C . PHE A 1 118 ? -4.327 -7.134 6.248 1.00 92.94 118 PHE A C 1
ATOM 894 O O . PHE A 1 118 ? -5.070 -7.196 7.226 1.00 92.94 118 PHE A O 1
ATOM 901 N N . GLY A 1 119 ? -3.702 -8.188 5.739 1.00 91.94 119 GLY A N 1
ATOM 902 C CA . GLY A 1 119 ? -3.458 -9.433 6.450 1.00 91.94 119 GLY A CA 1
ATOM 903 C C . GLY A 1 119 ? -1.971 -9.571 6.775 1.00 91.94 119 GLY A C 1
ATOM 904 O O . GLY A 1 119 ? -1.146 -8.745 6.376 1.00 91.94 119 GLY A O 1
ATOM 905 N N . HIS A 1 120 ? -1.618 -10.638 7.486 1.00 92.88 120 HIS A N 1
ATOM 906 C CA . HIS A 1 120 ? -0.229 -11.056 7.630 1.00 92.88 120 HIS A CA 1
ATOM 907 C C . HIS A 1 120 ? -0.014 -12.330 6.817 1.00 92.88 120 HIS A C 1
ATOM 909 O O . HIS A 1 120 ? -0.627 -13.359 7.101 1.00 92.88 120 HIS A O 1
ATOM 915 N N . SER A 1 121 ? 0.836 -12.251 5.798 1.00 92.94 121 SER A N 1
ATOM 916 C CA . SER A 1 121 ? 1.254 -13.397 4.996 1.00 92.94 121 SER A CA 1
ATOM 917 C C . SER A 1 121 ? 2.629 -13.860 5.423 1.00 92.94 121 SER A C 1
ATOM 919 O O . SER A 1 121 ? 3.515 -13.043 5.650 1.00 92.94 121 SER A O 1
ATOM 921 N N . SER A 1 122 ? 2.827 -15.173 5.472 1.00 92.38 122 SER A N 1
ATOM 922 C CA . SER A 1 122 ? 4.135 -15.761 5.724 1.00 92.38 122 SER A CA 1
ATOM 923 C C . SER A 1 122 ? 4.223 -17.129 5.060 1.00 92.38 122 SER A C 1
ATOM 925 O O . SER A 1 122 ? 3.440 -18.022 5.371 1.00 92.38 122 SER A O 1
ATOM 927 N N . LEU A 1 123 ? 5.159 -17.288 4.120 1.00 88.00 123 LEU A N 1
ATOM 928 C CA . LEU A 1 123 ? 5.447 -18.589 3.497 1.00 88.00 123 LEU A CA 1
ATOM 929 C C . LEU A 1 123 ? 6.488 -19.393 4.283 1.00 88.00 123 LEU A C 1
ATOM 931 O O . LEU A 1 123 ? 6.590 -20.606 4.127 1.00 88.00 123 LEU A O 1
ATOM 935 N N . ASN A 1 124 ? 7.296 -18.710 5.091 1.00 86.44 124 ASN A N 1
ATOM 936 C CA . ASN A 1 124 ? 8.321 -19.281 5.955 1.00 86.44 124 ASN A CA 1
ATOM 937 C C . ASN A 1 124 ? 8.742 -18.230 6.997 1.00 86.44 124 ASN A C 1
ATOM 939 O O . ASN A 1 124 ? 8.376 -17.063 6.883 1.00 86.44 124 ASN A O 1
ATOM 943 N N . TYR A 1 125 ? 9.568 -18.623 7.969 1.00 87.06 125 TYR A N 1
ATOM 944 C CA . TYR A 1 125 ? 10.016 -17.755 9.067 1.00 87.06 125 TYR A CA 1
ATOM 945 C C . TYR A 1 125 ? 10.568 -16.381 8.623 1.00 87.06 125 TYR A C 1
ATOM 947 O O . TYR A 1 125 ? 10.341 -15.382 9.297 1.00 87.06 125 TYR A O 1
ATOM 955 N N . TYR A 1 126 ? 11.246 -16.305 7.472 1.00 90.88 126 TYR A N 1
ATOM 956 C CA . TYR A 1 126 ? 11.853 -15.072 6.949 1.00 90.88 126 TYR A CA 1
ATOM 957 C C . TYR A 1 126 ? 10.996 -14.357 5.896 1.00 90.88 126 TYR A C 1
ATOM 959 O O . TYR A 1 126 ? 11.339 -13.261 5.456 1.00 90.88 126 TYR A O 1
ATOM 967 N N . GLY A 1 127 ? 9.893 -14.974 5.482 1.00 92.19 127 GLY A N 1
ATOM 968 C CA . GLY A 1 127 ? 9.000 -14.502 4.431 1.00 92.19 127 GLY A CA 1
ATOM 969 C C . GLY A 1 127 ? 7.733 -13.840 4.960 1.00 92.19 127 GLY A C 1
ATOM 970 O O . GLY A 1 127 ? 6.766 -13.765 4.209 1.00 92.19 127 GLY A O 1
ATOM 971 N N . GLY A 1 128 ? 7.705 -13.432 6.233 1.00 94.50 128 GLY A N 1
ATOM 972 C CA . GLY A 1 128 ? 6.575 -12.737 6.851 1.00 94.50 128 GLY A CA 1
ATOM 973 C C . GLY A 1 128 ? 6.464 -11.284 6.383 1.00 94.50 128 GLY A C 1
ATOM 974 O O . GLY A 1 128 ? 7.468 -10.573 6.347 1.00 94.50 128 GLY A O 1
ATOM 975 N N . TYR A 1 129 ? 5.258 -10.840 6.022 1.00 95.50 129 TYR A N 1
ATOM 976 C CA . TYR A 1 129 ? 4.972 -9.471 5.588 1.00 95.50 129 TYR A CA 1
ATOM 977 C C . TYR A 1 129 ? 3.500 -9.089 5.764 1.00 95.50 129 TYR A C 1
ATOM 979 O O . TYR A 1 129 ? 2.599 -9.930 5.790 1.00 95.50 129 TYR A O 1
ATOM 987 N N . LYS A 1 130 ? 3.261 -7.779 5.851 1.00 93.75 130 LYS A N 1
ATOM 988 C CA . LYS A 1 130 ? 1.930 -7.179 5.769 1.00 93.75 130 LYS A CA 1
ATOM 989 C C . LYS A 1 130 ? 1.451 -7.254 4.315 1.00 93.75 130 LYS A C 1
ATOM 991 O O . LYS A 1 130 ? 1.988 -6.567 3.445 1.00 93.75 130 LYS A O 1
ATOM 996 N N . SER A 1 131 ? 0.468 -8.104 4.040 1.00 94.81 131 SER A N 1
ATOM 997 C CA . SER A 1 131 ? -0.106 -8.270 2.705 1.00 94.81 131 SER A CA 1
ATOM 998 C C . SER A 1 131 ? -1.349 -7.405 2.563 1.00 94.81 131 SER A C 1
ATOM 1000 O O . SER A 1 131 ? -2.270 -7.475 3.375 1.00 94.81 131 SER A O 1
ATOM 1002 N N . LEU A 1 132 ? -1.395 -6.571 1.530 1.00 95.94 132 LEU A N 1
ATOM 1003 C CA . LEU A 1 132 ? -2.606 -5.835 1.190 1.00 95.94 132 LEU A CA 1
ATOM 1004 C C . LEU A 1 132 ? -3.635 -6.809 0.619 1.00 95.94 132 LEU A C 1
ATOM 1006 O O . LEU A 1 132 ? -3.410 -7.356 -0.452 1.00 95.94 132 LEU A O 1
ATOM 1010 N N . ILE A 1 133 ? -4.749 -7.020 1.313 1.00 96.12 133 ILE A N 1
ATOM 1011 C CA . ILE A 1 133 ? -5.785 -7.997 0.936 1.00 96.12 133 ILE A CA 1
ATOM 1012 C C . ILE A 1 133 ? -7.043 -7.339 0.370 1.00 96.12 133 ILE A C 1
ATOM 1014 O O . ILE A 1 133 ? -7.957 -8.021 -0.096 1.00 96.12 133 ILE A O 1
ATOM 1018 N N . GLY A 1 134 ? -7.117 -6.010 0.413 1.00 96.06 134 GLY A N 1
ATOM 1019 C CA . GLY A 1 134 ? -8.285 -5.295 -0.055 1.00 96.06 134 GLY A CA 1
ATOM 1020 C C . GLY A 1 134 ? -8.247 -3.798 0.170 1.00 96.06 134 GLY A C 1
ATOM 1021 O O . GLY A 1 134 ? -7.378 -3.270 0.860 1.00 96.06 134 GLY A O 1
ATOM 1022 N N . TYR A 1 135 ? -9.262 -3.141 -0.372 1.00 96.25 135 TYR A N 1
ATOM 1023 C CA . TYR A 1 135 ? -9.506 -1.716 -0.202 1.00 96.25 135 TYR A CA 1
ATOM 1024 C C . TYR A 1 135 ? -10.91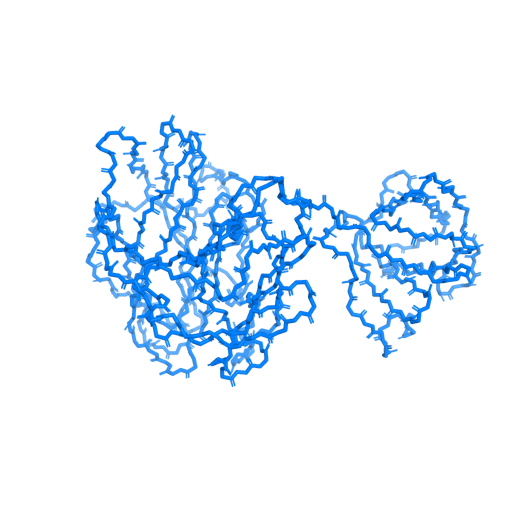0 -1.484 0.351 1.00 96.25 135 TYR A C 1
ATOM 1026 O O . TYR A 1 135 ? -11.822 -2.280 0.109 1.00 96.25 135 TYR A O 1
ATOM 1034 N N . GLY A 1 136 ? -11.077 -0.402 1.100 1.00 94.38 136 GLY A N 1
ATOM 1035 C CA . GLY A 1 136 ? -12.365 0.142 1.502 1.00 94.38 136 GLY A CA 1
ATOM 1036 C C . GLY A 1 136 ? -12.405 1.639 1.229 1.00 94.38 136 GLY A C 1
ATOM 1037 O O . GLY A 1 136 ? -11.421 2.336 1.434 1.00 94.38 136 GLY A O 1
ATOM 1038 N N . TRP A 1 137 ? -13.546 2.142 0.786 1.00 93.75 137 TRP A N 1
ATOM 1039 C CA . TRP A 1 137 ? -13.804 3.560 0.606 1.00 93.75 137 TRP A CA 1
ATOM 1040 C C . TRP A 1 137 ? -15.089 3.926 1.319 1.00 93.75 137 TRP A C 1
ATOM 1042 O O . TRP A 1 137 ? -16.109 3.240 1.212 1.00 93.75 137 TRP A O 1
ATOM 1052 N N . ARG A 1 138 ? -15.050 5.065 1.997 1.00 91.88 138 ARG A N 1
ATOM 1053 C CA . ARG A 1 138 ? -16.238 5.781 2.443 1.00 91.88 138 ARG A CA 1
ATOM 1054 C C . ARG A 1 138 ? -16.416 6.967 1.526 1.00 91.88 138 ARG A C 1
ATOM 1056 O O . ARG A 1 138 ? -15.450 7.667 1.237 1.00 91.88 138 ARG A O 1
ATOM 1063 N N . VAL A 1 139 ? -17.626 7.168 1.024 1.00 90.19 139 VAL A N 1
ATOM 1064 C CA . VAL A 1 139 ? -17.893 8.191 0.011 1.00 90.19 139 VAL A CA 1
ATOM 1065 C C . VAL A 1 139 ? -18.998 9.117 0.478 1.00 90.19 139 VAL A C 1
ATOM 1067 O O . VAL A 1 139 ? -19.903 8.705 1.202 1.00 90.19 139 VAL A O 1
ATOM 1070 N N . SER A 1 140 ? -18.942 10.370 0.041 1.00 83.25 140 SER A N 1
ATOM 1071 C CA . SER A 1 140 ? -20.130 11.213 0.073 1.00 83.25 140 SER A CA 1
ATOM 1072 C C . SER A 1 140 ? -21.037 10.846 -1.101 1.00 83.25 140 SER A C 1
ATOM 1074 O O . SER A 1 140 ? -20.561 10.537 -2.202 1.00 83.25 140 SER A O 1
ATOM 1076 N N . SER A 1 141 ? -22.350 10.880 -0.866 1.00 72.00 141 SER A N 1
ATOM 1077 C CA . SER A 1 141 ? -23.344 10.605 -1.900 1.00 72.00 141 SER A CA 1
ATOM 1078 C C . SER A 1 141 ? -23.127 11.534 -3.095 1.00 72.00 141 SER A C 1
ATOM 1080 O O . SER A 1 141 ? -23.169 12.762 -2.953 1.00 72.00 141 SER A O 1
ATOM 1082 N N . GLY A 1 142 ? -22.909 10.954 -4.275 1.00 64.19 142 GLY A N 1
ATOM 1083 C CA . GLY A 1 142 ? -22.810 11.721 -5.511 1.00 64.19 142 GLY A CA 1
ATOM 1084 C C . GLY A 1 142 ? -24.113 12.474 -5.793 1.00 64.19 142 GLY A C 1
ATOM 1085 O O . GLY A 1 142 ? -25.205 11.927 -5.642 1.00 64.19 142 GLY A O 1
ATOM 1086 N N . LYS A 1 143 ? -24.013 13.736 -6.232 1.00 59.19 143 LYS A N 1
ATOM 1087 C CA . LYS A 1 143 ? -25.191 14.530 -6.634 1.00 59.19 143 LYS A CA 1
ATOM 1088 C C . LYS A 1 143 ? -25.835 14.025 -7.935 1.00 59.19 143 LYS A C 1
ATOM 1090 O O . LYS A 1 143 ? -26.985 14.352 -8.204 1.00 59.19 143 LYS A O 1
ATOM 1095 N N . ARG A 1 144 ? -25.107 13.256 -8.754 1.00 61.78 144 ARG A N 1
ATOM 1096 C CA . ARG A 1 144 ? -25.559 12.742 -10.058 1.00 61.78 144 ARG A CA 1
ATOM 1097 C C . ARG A 1 144 ? -25.614 11.215 -10.035 1.00 61.78 144 ARG A C 1
ATOM 1099 O O . ARG A 1 144 ? -24.785 10.579 -9.396 1.00 61.78 144 ARG A O 1
ATOM 1106 N N . ALA A 1 145 ? -26.632 10.642 -10.679 1.00 63.84 145 ALA A N 1
ATOM 1107 C CA . ALA A 1 145 ? -26.652 9.215 -10.999 1.00 63.84 145 ALA A CA 1
ATOM 1108 C C . ALA A 1 145 ? -25.742 8.969 -12.209 1.00 63.84 145 ALA A C 1
ATOM 1110 O O . ALA A 1 145 ? -25.745 9.772 -13.142 1.00 63.84 145 ALA A O 1
ATOM 1111 N N . GLY A 1 146 ? -24.983 7.883 -12.169 1.00 74.00 146 GLY A N 1
ATOM 1112 C CA . GLY A 1 146 ? -24.054 7.455 -13.205 1.00 74.00 146 GLY A CA 1
ATOM 1113 C C . GLY A 1 146 ? -23.633 6.025 -12.899 1.00 74.00 146 GLY A C 1
ATOM 1114 O O . GLY A 1 146 ? -23.472 5.682 -11.730 1.00 74.00 146 GLY A O 1
ATOM 1115 N N . SER A 1 147 ? -23.539 5.174 -13.919 1.00 83.31 147 SER A N 1
ATOM 1116 C CA . SER A 1 147 ? -23.075 3.799 -13.734 1.00 83.31 147 SER A CA 1
ATOM 1117 C C . SER A 1 147 ? -21.577 3.832 -13.443 1.00 83.31 147 SER A C 1
ATOM 1119 O O . SER A 1 147 ? -20.820 4.189 -14.347 1.00 83.31 147 SER A O 1
ATOM 1121 N N . PRO A 1 148 ? -21.130 3.505 -12.218 1.00 91.69 148 PRO A N 1
ATOM 1122 C CA . PRO A 1 148 ? -19.722 3.577 -11.886 1.00 91.69 148 PRO A CA 1
ATOM 1123 C C . PRO A 1 148 ? -18.920 2.597 -12.741 1.00 91.69 148 PRO A C 1
ATOM 1125 O O . PRO A 1 148 ? -19.408 1.521 -13.094 1.00 91.69 148 PRO A O 1
ATOM 1128 N N . GLU A 1 149 ? -17.675 2.939 -13.040 1.00 94.94 149 GLU A N 1
ATOM 1129 C CA . GLU A 1 149 ? -16.808 2.140 -13.905 1.00 94.94 149 GLU A CA 1
ATOM 1130 C C . GLU A 1 149 ? -15.563 1.673 -13.158 1.00 94.94 149 GLU A C 1
ATOM 1132 O O . GLU A 1 149 ? -14.890 2.462 -12.494 1.00 94.94 149 GLU A O 1
ATOM 1137 N N . LEU A 1 150 ? -15.244 0.385 -13.283 1.00 96.69 150 LEU A N 1
ATOM 1138 C CA . LEU A 1 150 ? -13.951 -0.166 -12.898 1.00 96.69 150 LEU A CA 1
ATOM 1139 C C . LEU A 1 150 ? -12.934 0.158 -13.985 1.00 96.69 150 LEU A C 1
ATOM 1141 O O . LEU A 1 150 ? -13.148 -0.178 -15.147 1.00 96.69 150 LEU A O 1
ATOM 1145 N N . VAL A 1 151 ? -11.812 0.748 -13.589 1.00 97.44 151 VAL A N 1
ATOM 1146 C CA . VAL A 1 151 ? -10.700 1.093 -14.476 1.00 97.44 151 VAL A CA 1
ATOM 1147 C C . VAL A 1 151 ? -9.456 0.336 -14.032 1.00 97.44 151 VAL A C 1
ATOM 1149 O O . VAL A 1 151 ? -9.075 0.421 -12.864 1.00 97.44 151 VAL A O 1
ATOM 1152 N N . TYR A 1 152 ? -8.834 -0.413 -14.940 1.00 97.69 152 TYR A N 1
ATOM 1153 C CA . TYR A 1 152 ? -7.709 -1.304 -14.632 1.00 97.69 152 TYR A CA 1
ATOM 1154 C C . TYR A 1 152 ? -6.758 -1.484 -15.821 1.00 97.69 152 TYR A C 1
ATOM 1156 O O . TYR A 1 152 ? -7.047 -1.032 -16.928 1.00 97.69 152 TYR A O 1
ATOM 1164 N N . THR A 1 153 ? -5.611 -2.122 -15.586 1.00 97.38 153 THR A N 1
ATOM 1165 C CA . THR A 1 153 ? -4.571 -2.368 -16.601 1.00 97.38 153 THR A CA 1
ATOM 1166 C C . THR A 1 153 ? -4.539 -3.835 -17.023 1.00 97.38 153 THR A C 1
ATOM 1168 O O . THR A 1 153 ? -5.261 -4.666 -16.470 1.00 97.38 153 THR A O 1
ATOM 1171 N N . ASP A 1 154 ? -3.661 -4.187 -17.965 1.00 95.25 154 ASP A N 1
ATOM 1172 C CA . ASP A 1 154 ? -3.409 -5.590 -18.327 1.00 95.25 154 ASP A CA 1
ATOM 1173 C C . ASP A 1 154 ? -3.043 -6.466 -17.115 1.00 95.25 154 ASP A C 1
ATOM 1175 O O . ASP A 1 154 ? -3.385 -7.647 -17.091 1.00 95.25 154 ASP A O 1
ATOM 1179 N N . ASN A 1 155 ? -2.430 -5.885 -16.077 1.00 95.38 155 ASN A N 1
ATOM 1180 C CA . ASN A 1 155 ? -2.018 -6.596 -14.868 1.00 95.38 155 ASN A CA 1
ATOM 1181 C C . ASN A 1 155 ? -3.191 -7.208 -14.077 1.00 95.38 155 ASN A C 1
ATOM 1183 O O . ASN A 1 155 ? -3.049 -8.266 -13.468 1.00 95.38 155 ASN A O 1
ATOM 1187 N N . GLU A 1 156 ? -4.361 -6.565 -14.085 1.00 96.56 156 GLU A N 1
ATOM 1188 C CA . GLU A 1 156 ? -5.544 -7.047 -13.360 1.00 96.56 156 GLU A CA 1
ATOM 1189 C C . GLU A 1 156 ? -6.524 -7.820 -14.254 1.00 96.56 156 GLU A C 1
ATOM 1191 O O . GLU A 1 156 ? -7.531 -8.343 -13.766 1.00 96.56 156 GLU A O 1
ATOM 1196 N N . ARG A 1 157 ? -6.268 -7.903 -15.563 1.00 95.94 157 ARG A N 1
ATOM 1197 C CA . ARG A 1 157 ? -7.197 -8.526 -16.506 1.00 95.94 157 ARG A CA 1
ATOM 1198 C C . ARG A 1 157 ? -7.381 -10.016 -16.193 1.00 95.94 157 ARG A C 1
ATOM 1200 O O . ARG A 1 157 ? -6.432 -10.750 -15.941 1.00 95.94 157 ARG A O 1
ATOM 1207 N N . GLY A 1 158 ? -8.629 -10.473 -16.206 1.00 96.31 158 GLY A N 1
ATOM 1208 C CA . GLY A 1 158 ? -9.021 -11.846 -15.877 1.00 96.31 158 GLY A CA 1
ATOM 1209 C C . GLY A 1 158 ? -9.131 -12.140 -14.377 1.00 96.31 158 GLY A C 1
ATOM 1210 O O . GLY A 1 158 ? -9.656 -13.195 -14.014 1.00 96.31 158 GLY A O 1
ATOM 1211 N N . ARG A 1 159 ? -8.710 -11.220 -13.497 1.00 96.62 159 ARG A N 1
ATOM 1212 C CA . ARG A 1 159 ? -8.884 -11.381 -12.049 1.00 96.62 159 ARG A CA 1
ATOM 1213 C C . ARG A 1 159 ? -10.359 -11.360 -11.659 1.00 96.62 159 ARG A C 1
ATOM 1215 O O . ARG A 1 159 ? -11.182 -10.685 -12.285 1.00 96.62 159 ARG A O 1
ATOM 1222 N N . ARG A 1 160 ? -10.686 -12.082 -10.587 1.00 97.25 160 ARG A N 1
ATOM 1223 C CA . ARG A 1 160 ? -12.029 -12.131 -9.993 1.00 97.25 160 ARG A CA 1
ATOM 1224 C C . ARG A 1 160 ? -12.037 -11.381 -8.671 1.00 97.25 160 ARG A C 1
ATOM 1226 O O . ARG A 1 160 ? -11.193 -11.623 -7.812 1.00 97.25 160 ARG A O 1
ATOM 1233 N N . LEU A 1 161 ? -13.016 -10.508 -8.476 1.00 95.50 161 LEU A N 1
ATOM 1234 C CA . LEU A 1 161 ? -13.153 -9.704 -7.266 1.00 95.50 161 LEU A CA 1
ATOM 1235 C C . LEU A 1 161 ? -14.558 -9.787 -6.679 1.00 95.50 161 LEU A C 1
ATOM 1237 O O . LEU A 1 161 ? -15.552 -9.865 -7.400 1.00 95.50 161 LEU A O 1
ATOM 1241 N N . HIS A 1 162 ? -14.620 -9.737 -5.354 1.00 96.19 162 HIS A N 1
ATOM 1242 C CA . HIS A 1 162 ? -15.822 -9.368 -4.628 1.00 96.19 162 HIS A CA 1
ATOM 1243 C C . HIS A 1 162 ? -15.791 -7.859 -4.434 1.00 96.19 162 HIS A C 1
ATOM 1245 O O . HIS A 1 162 ? -14.880 -7.331 -3.791 1.00 96.19 162 HIS A O 1
ATOM 1251 N N . ILE A 1 163 ? -16.781 -7.176 -4.999 1.00 95.94 163 ILE A N 1
ATOM 1252 C CA . ILE A 1 163 ? -17.032 -5.764 -4.734 1.00 95.94 163 ILE A CA 1
ATOM 1253 C C . ILE A 1 163 ? -18.304 -5.655 -3.907 1.00 95.94 163 ILE A C 1
ATOM 1255 O O . ILE A 1 163 ? -19.344 -6.204 -4.268 1.00 95.94 163 ILE A O 1
ATOM 1259 N N . GLU A 1 164 ? -18.210 -4.974 -2.776 1.00 96.25 164 GLU A N 1
ATOM 1260 C CA . GLU A 1 164 ? -19.357 -4.633 -1.948 1.00 96.25 164 GLU A CA 1
ATOM 1261 C C . GLU A 1 164 ? -19.659 -3.153 -2.118 1.00 96.25 164 GLU A C 1
ATOM 1263 O O . GLU A 1 164 ? -18.791 -2.321 -1.867 1.00 96.25 164 GLU A O 1
ATOM 1268 N N . ILE A 1 165 ? -20.876 -2.826 -2.543 1.00 93.75 165 ILE A N 1
ATOM 1269 C CA . ILE A 1 165 ? -21.347 -1.451 -2.719 1.00 93.75 165 ILE A CA 1
ATOM 1270 C C . ILE A 1 165 ? -22.569 -1.268 -1.833 1.00 93.75 165 ILE A C 1
ATOM 1272 O O . ILE A 1 165 ? -23.555 -1.988 -1.985 1.00 93.75 165 ILE A O 1
ATOM 1276 N N . ASP A 1 166 ? -22.496 -0.319 -0.900 1.00 91.56 166 ASP A N 1
ATOM 1277 C CA . ASP A 1 166 ? -23.583 0.006 0.033 1.00 91.56 166 ASP A CA 1
ATOM 1278 C C . ASP A 1 166 ? -24.197 -1.246 0.713 1.00 91.56 166 ASP A C 1
ATOM 1280 O O . ASP A 1 166 ? -25.415 -1.388 0.825 1.00 91.56 166 ASP A O 1
ATOM 1284 N N . GLY A 1 167 ? -23.340 -2.186 1.139 1.00 90.44 167 GLY A N 1
ATOM 1285 C CA . GLY A 1 167 ? -23.725 -3.426 1.826 1.00 90.44 167 GLY A CA 1
ATOM 1286 C C . GLY A 1 167 ? -24.181 -4.573 0.916 1.00 90.44 167 GLY A C 1
ATOM 1287 O O . GLY A 1 167 ? -24.536 -5.639 1.415 1.00 90.44 167 GLY A O 1
ATOM 1288 N N . LYS A 1 168 ? -24.179 -4.390 -0.410 1.00 93.06 168 LYS A N 1
ATOM 1289 C CA . LYS A 1 168 ? -24.486 -5.452 -1.379 1.00 93.06 168 LYS A CA 1
ATOM 1290 C C . LYS A 1 168 ? -23.214 -5.951 -2.046 1.00 93.06 168 LYS A C 1
ATOM 1292 O O . LYS A 1 168 ? -22.543 -5.200 -2.750 1.00 93.06 168 LYS A O 1
ATOM 1297 N N . THR A 1 169 ? -22.907 -7.227 -1.849 1.00 94.88 169 THR A N 1
ATOM 1298 C CA . THR A 1 169 ? -21.754 -7.889 -2.466 1.00 94.88 169 THR A CA 1
ATOM 1299 C C . THR A 1 169 ? -22.116 -8.468 -3.829 1.00 94.88 169 THR A C 1
ATOM 1301 O O . THR A 1 169 ? -23.147 -9.119 -3.985 1.00 94.88 169 THR A O 1
ATOM 1304 N N . GLN A 1 170 ? -21.232 -8.292 -4.805 1.00 93.50 170 GLN A N 1
ATOM 1305 C CA . GLN A 1 170 ? -21.318 -8.917 -6.122 1.00 93.50 170 GLN A CA 1
ATOM 1306 C C . GLN A 1 170 ? -19.938 -9.414 -6.568 1.00 93.50 170 GLN A C 1
ATOM 1308 O O . GLN A 1 170 ? -18.904 -8.849 -6.201 1.00 93.50 170 GLN A O 1
ATOM 1313 N N . ALA A 1 171 ? -19.923 -10.487 -7.355 1.00 94.56 171 ALA A N 1
ATOM 1314 C CA . ALA A 1 171 ? -18.711 -10.992 -7.987 1.00 94.56 171 ALA A CA 1
ATOM 1315 C C . ALA A 1 171 ? -18.530 -10.334 -9.358 1.00 94.56 171 ALA A C 1
ATOM 1317 O O . ALA A 1 171 ? -19.479 -10.242 -10.136 1.00 94.56 171 ALA A O 1
ATOM 1318 N N . VAL A 1 172 ? -17.312 -9.892 -9.657 1.00 95.50 172 VAL A N 1
ATOM 1319 C CA . VAL A 1 172 ? -16.955 -9.280 -10.939 1.00 95.50 172 VAL A CA 1
ATOM 1320 C C . VAL A 1 172 ? -15.689 -9.939 -11.468 1.00 95.50 172 VAL A C 1
ATOM 1322 O O . VAL A 1 172 ? -14.745 -10.186 -10.719 1.00 95.50 172 VAL A O 1
ATOM 1325 N N . VAL A 1 173 ? -15.670 -10.222 -12.767 1.00 96.94 173 VAL A N 1
ATOM 1326 C CA . VAL A 1 173 ? -14.460 -10.612 -13.498 1.00 96.94 173 VAL A CA 1
ATOM 1327 C C . VAL A 1 173 ? -13.980 -9.393 -14.275 1.00 96.94 173 VAL A C 1
ATOM 1329 O O . VAL A 1 173 ? -14.793 -8.749 -14.935 1.00 96.94 173 VAL A O 1
ATOM 1332 N N . LEU A 1 174 ? -12.690 -9.068 -14.189 1.00 96.88 174 LEU A N 1
ATOM 1333 C CA . LEU A 1 174 ? -12.073 -7.938 -14.892 1.00 96.88 174 LEU A CA 1
ATOM 1334 C C . LEU A 1 174 ? -11.734 -8.316 -16.338 1.00 96.88 174 LEU A C 1
ATOM 1336 O O . LEU A 1 174 ? -10.579 -8.548 -16.690 1.00 96.88 174 LEU A O 1
ATOM 1340 N N . ASN A 1 175 ? -12.752 -8.466 -17.176 1.00 95.62 175 ASN A N 1
ATOM 1341 C CA . ASN A 1 175 ? -12.608 -8.889 -18.572 1.00 95.62 175 ASN A CA 1
ATOM 1342 C C . ASN A 1 175 ? -13.380 -8.010 -19.569 1.00 95.62 175 ASN A C 1
ATOM 1344 O O . ASN A 1 175 ? -13.352 -8.297 -20.765 1.00 95.62 175 ASN A O 1
ATOM 1348 N N . GLY A 1 176 ? -14.053 -6.965 -19.088 1.00 90.00 176 GLY A N 1
ATOM 1349 C CA . GLY A 1 176 ? -14.818 -6.024 -19.894 1.00 90.00 176 GLY A CA 1
ATOM 1350 C C . GLY A 1 176 ? -13.978 -4.885 -20.476 1.00 90.00 176 GLY A C 1
ATOM 1351 O O . GLY A 1 176 ? -12.837 -4.646 -20.088 1.00 90.00 176 GLY A O 1
ATOM 1352 N N . GLY A 1 177 ? -14.581 -4.158 -21.415 1.00 90.88 177 GLY A N 1
ATOM 1353 C CA . GLY A 1 177 ? -13.956 -3.009 -22.067 1.00 90.88 177 GLY A CA 1
ATOM 1354 C C . GLY A 1 177 ? -12.971 -3.388 -23.176 1.00 90.88 177 GLY A C 1
ATOM 1355 O O . GLY A 1 177 ? -12.302 -4.418 -23.137 1.00 90.88 177 GLY A O 1
ATOM 1356 N N . SER A 1 178 ? -12.884 -2.529 -24.190 1.00 93.00 178 SER A N 1
ATOM 1357 C CA . SER A 1 178 ? -11.794 -2.583 -25.171 1.00 93.00 178 SER A CA 1
ATOM 1358 C C . SER A 1 178 ? -10.578 -1.827 -24.628 1.00 93.00 178 SER A C 1
ATOM 1360 O O . SER A 1 178 ? -10.772 -0.843 -23.907 1.00 93.00 178 SER A O 1
ATOM 1362 N N . PRO A 1 179 ? -9.343 -2.247 -24.953 1.00 96.31 179 PRO A N 1
ATOM 1363 C CA . PRO A 1 179 ? -8.152 -1.554 -24.484 1.00 96.31 179 PRO A CA 1
ATOM 1364 C C . PRO A 1 179 ? -8.099 -0.136 -25.060 1.00 96.31 179 PRO A C 1
ATOM 1366 O O . PRO A 1 179 ? -8.218 0.066 -26.270 1.00 96.31 179 PRO A O 1
ATOM 1369 N N . ARG A 1 180 ? -7.880 0.850 -24.191 1.00 97.19 180 ARG A N 1
ATOM 1370 C CA . ARG A 1 180 ? -7.476 2.206 -24.559 1.00 97.19 180 ARG A CA 1
ATOM 1371 C C . ARG A 1 180 ? -6.004 2.380 -24.223 1.00 97.19 180 ARG A C 1
ATOM 1373 O O . ARG A 1 180 ? -5.611 2.163 -23.082 1.00 97.19 180 ARG A O 1
ATOM 1380 N N . ILE A 1 181 ? -5.210 2.815 -25.194 1.00 97.81 181 ILE A N 1
ATOM 1381 C CA . ILE A 1 181 ? -3.798 3.125 -24.964 1.00 97.81 181 ILE A CA 1
ATOM 1382 C C . ILE A 1 181 ? -3.683 4.502 -24.309 1.00 97.81 181 ILE A C 1
ATOM 1384 O O . ILE A 1 181 ? -4.065 5.514 -24.900 1.00 97.81 181 ILE A O 1
ATOM 1388 N N . GLU A 1 182 ? -3.151 4.533 -23.093 1.00 96.88 182 GLU A N 1
ATOM 1389 C CA . GLU A 1 182 ? -2.645 5.749 -22.464 1.00 96.88 182 GLU A CA 1
ATOM 1390 C C . GLU A 1 182 ? -1.213 6.003 -22.901 1.00 96.88 182 GLU A C 1
ATOM 1392 O O . GLU A 1 182 ? -0.440 5.062 -23.068 1.00 96.88 182 GLU A O 1
ATOM 1397 N N . LYS A 1 183 ? -0.853 7.280 -23.045 1.00 97.69 183 LYS A N 1
ATOM 1398 C CA . LYS A 1 183 ? 0.507 7.701 -23.388 1.00 97.69 183 LYS A CA 1
ATOM 1399 C C . LYS A 1 183 ? 1.024 8.694 -22.367 1.00 97.69 183 LYS A C 1
ATOM 1401 O O . LYS A 1 183 ? 0.330 9.658 -22.027 1.00 97.69 183 LYS A O 1
ATOM 1406 N N . LEU A 1 184 ? 2.259 8.488 -21.923 1.00 96.94 184 LEU A N 1
ATOM 1407 C CA . LEU A 1 184 ? 2.969 9.458 -21.111 1.00 96.94 184 LEU A CA 1
ATOM 1408 C C . LEU A 1 184 ? 3.113 10.758 -21.907 1.00 96.94 184 LEU A C 1
ATOM 1410 O O . LEU A 1 184 ? 3.496 10.779 -23.080 1.00 96.94 184 LEU A O 1
ATOM 1414 N N . LYS A 1 185 ? 2.767 11.876 -21.271 1.00 95.62 185 LYS A N 1
ATOM 1415 C CA . LYS A 1 185 ? 2.985 13.184 -21.883 1.00 95.62 185 LYS A CA 1
ATOM 1416 C C . LYS A 1 185 ? 4.485 13.457 -21.900 1.00 95.62 185 LYS A C 1
ATOM 1418 O O . LYS A 1 185 ? 5.151 13.371 -20.874 1.00 95.62 185 LYS A O 1
ATOM 1423 N N . LYS A 1 186 ? 5.010 13.813 -23.072 1.00 94.44 186 LYS A N 1
ATOM 1424 C CA . LYS A 1 186 ? 6.431 14.140 -23.224 1.00 94.44 186 LYS A CA 1
ATOM 1425 C C . LYS A 1 186 ? 6.832 15.254 -22.260 1.00 94.44 186 LYS A C 1
ATOM 1427 O O . LYS A 1 186 ? 6.078 16.207 -22.075 1.00 94.44 186 LYS A O 1
ATOM 1432 N N . ASN A 1 187 ? 8.038 15.131 -21.714 1.00 93.88 187 ASN A N 1
ATOM 1433 C CA . ASN A 1 187 ? 8.679 16.100 -20.824 1.00 93.88 187 ASN A CA 1
ATOM 1434 C C . ASN A 1 187 ? 7.955 16.369 -19.493 1.00 93.88 187 ASN A C 1
ATOM 1436 O O . ASN A 1 187 ? 8.390 17.251 -18.772 1.00 93.88 187 ASN A O 1
ATOM 1440 N N . THR A 1 188 ? 6.912 15.615 -19.117 1.00 97.44 188 THR A N 1
ATOM 1441 C CA . THR A 1 188 ? 6.244 15.830 -17.817 1.00 97.44 188 THR A CA 1
ATOM 1442 C C . THR A 1 188 ? 6.875 15.054 -16.664 1.00 97.44 188 THR A C 1
ATOM 1444 O O . THR A 1 188 ? 6.494 15.280 -15.513 1.00 97.44 188 THR A O 1
ATOM 1447 N N . VAL A 1 189 ? 7.798 14.132 -16.957 1.00 98.19 189 VAL A N 1
ATOM 1448 C CA . VAL A 1 189 ? 8.524 13.313 -15.980 1.00 98.19 189 VAL A CA 1
ATOM 1449 C C . VAL A 1 189 ? 9.992 13.216 -16.375 1.00 98.19 189 VAL A C 1
ATOM 1451 O O . VAL A 1 189 ? 10.314 13.007 -17.545 1.00 98.19 189 VAL A O 1
ATOM 1454 N N . LYS A 1 190 ? 10.881 13.330 -15.388 1.00 98.12 190 LYS A N 1
ATOM 1455 C CA . LYS A 1 190 ? 12.319 13.110 -15.538 1.00 98.12 190 LYS A CA 1
ATOM 1456 C C . LYS A 1 190 ? 12.776 12.022 -14.571 1.00 98.12 190 LYS A C 1
ATOM 1458 O O . LYS A 1 190 ? 12.607 12.141 -13.360 1.00 98.12 190 LYS A O 1
ATOM 1463 N N . TRP A 1 191 ? 13.403 10.987 -15.117 1.00 97.19 191 TRP A N 1
ATOM 1464 C CA . TRP A 1 191 ? 14.032 9.925 -14.338 1.00 97.19 191 TRP A CA 1
ATOM 1465 C C . TRP A 1 191 ? 15.359 10.427 -13.771 1.00 97.19 191 TRP A C 1
ATOM 1467 O O . TRP A 1 191 ? 16.248 10.842 -14.518 1.00 97.19 191 TRP A O 1
ATOM 1477 N N . GLY A 1 192 ? 15.438 10.468 -12.444 1.00 96.75 192 GLY A N 1
ATOM 1478 C CA . GLY A 1 192 ? 16.617 10.872 -11.691 1.00 96.75 192 GLY A CA 1
ATOM 1479 C C . GLY A 1 192 ? 17.569 9.708 -11.439 1.00 96.75 192 GLY A C 1
ATOM 1480 O O . GLY A 1 192 ? 17.578 8.708 -12.163 1.00 96.75 192 GLY A O 1
ATOM 1481 N N . SER A 1 193 ? 18.384 9.852 -10.398 1.00 97.88 193 SER A N 1
ATOM 1482 C CA . SER A 1 193 ? 19.390 8.852 -10.045 1.00 97.88 193 SER A CA 1
ATOM 1483 C C . SER A 1 193 ? 18.737 7.568 -9.521 1.00 97.88 193 SER A C 1
ATOM 1485 O O . SER A 1 193 ? 17.695 7.606 -8.863 1.00 97.88 193 SER A O 1
ATOM 1487 N N . LEU A 1 194 ? 19.378 6.432 -9.801 1.00 98.56 194 LEU A N 1
ATOM 1488 C CA . LEU A 1 194 ? 19.064 5.140 -9.198 1.00 98.56 194 LEU A CA 1
ATOM 1489 C C . LEU A 1 194 ? 20.102 4.848 -8.116 1.00 98.56 194 LEU A C 1
ATOM 1491 O O . LEU A 1 194 ? 21.304 4.976 -8.355 1.00 98.56 194 LEU A O 1
ATOM 1495 N N . TYR A 1 195 ? 19.639 4.419 -6.951 1.00 98.69 195 TYR A N 1
ATOM 1496 C CA . TYR A 1 195 ? 20.478 3.994 -5.839 1.00 98.69 195 TYR A CA 1
ATOM 1497 C C . TYR A 1 195 ? 20.152 2.563 -5.444 1.00 98.69 195 TYR A C 1
ATOM 1499 O O . TYR A 1 195 ? 19.032 2.091 -5.655 1.00 98.69 195 TYR A O 1
ATOM 1507 N N . ARG A 1 196 ? 21.116 1.883 -4.825 1.00 98.06 196 ARG A N 1
ATOM 1508 C CA . ARG A 1 196 ? 20.924 0.555 -4.247 1.00 98.06 196 ARG A CA 1
ATOM 1509 C C . ARG A 1 196 ? 21.532 0.434 -2.861 1.00 98.06 196 ARG A C 1
ATOM 1511 O O . ARG A 1 196 ? 22.512 1.106 -2.562 1.00 98.06 196 ARG A O 1
ATOM 1518 N N . LYS A 1 197 ? 20.982 -0.468 -2.050 1.00 97.50 197 LYS A N 1
ATOM 1519 C CA . LYS A 1 197 ? 21.627 -0.946 -0.821 1.00 97.50 197 LYS A CA 1
ATOM 1520 C C . LYS A 1 197 ? 21.239 -2.390 -0.504 1.00 97.50 197 LYS A C 1
ATOM 1522 O O . LYS A 1 197 ? 20.139 -2.815 -0.877 1.00 97.50 197 LYS A O 1
ATOM 1527 N N . PRO A 1 198 ? 22.083 -3.156 0.213 1.00 96.56 198 PRO A N 1
ATOM 1528 C CA . PRO A 1 198 ? 21.689 -4.460 0.731 1.00 96.56 198 PRO A CA 1
ATOM 1529 C C . PRO A 1 198 ? 20.434 -4.350 1.601 1.00 96.56 198 PRO A C 1
ATOM 1531 O O . PRO A 1 198 ? 20.337 -3.489 2.478 1.00 96.56 198 PRO A O 1
ATOM 1534 N N . GLY A 1 199 ? 19.471 -5.240 1.381 1.00 93.25 199 GLY A N 1
ATOM 1535 C CA . GLY A 1 199 ? 18.285 -5.316 2.220 1.00 93.25 199 GLY A CA 1
ATOM 1536 C C . GLY A 1 199 ? 18.562 -6.035 3.532 1.00 93.25 199 GLY A C 1
ATOM 1537 O O . GLY A 1 199 ? 19.277 -7.036 3.575 1.00 93.25 199 GLY A O 1
ATOM 1538 N N . ARG A 1 200 ? 17.972 -5.523 4.614 1.00 89.50 200 ARG A N 1
ATOM 1539 C CA . ARG A 1 200 ? 18.092 -6.078 5.967 1.00 89.50 200 ARG A CA 1
ATOM 1540 C C . ARG A 1 200 ? 16.802 -6.782 6.392 1.00 89.50 200 ARG A C 1
ATOM 1542 O O . ARG A 1 200 ? 15.717 -6.493 5.884 1.00 89.50 200 ARG A O 1
ATOM 1549 N N . GLY A 1 201 ? 16.937 -7.680 7.365 1.00 89.81 201 GLY A N 1
ATOM 1550 C CA . GLY A 1 201 ? 15.813 -8.332 8.034 1.00 89.81 201 GLY A CA 1
ATOM 1551 C C . GLY A 1 201 ? 15.006 -9.289 7.152 1.00 89.81 201 GLY A C 1
ATOM 1552 O O . GLY A 1 201 ? 15.449 -9.749 6.100 1.00 89.81 201 GLY A O 1
ATOM 1553 N N . VAL A 1 202 ? 13.803 -9.611 7.626 1.00 93.88 202 VAL A N 1
ATOM 1554 C CA . VAL A 1 202 ? 12.832 -10.462 6.921 1.00 93.88 202 VAL A CA 1
ATOM 1555 C C . VAL A 1 202 ? 12.239 -9.743 5.708 1.00 93.88 202 VAL A C 1
ATOM 1557 O O . VAL A 1 202 ? 12.366 -8.525 5.572 1.00 93.88 202 VAL A O 1
ATOM 1560 N N . PHE A 1 203 ? 11.564 -10.477 4.822 1.00 96.19 203 PHE A N 1
ATOM 1561 C CA . PHE A 1 203 ? 10.964 -9.926 3.605 1.00 96.19 203 PHE A CA 1
ATOM 1562 C C . PHE A 1 203 ? 10.124 -8.668 3.874 1.00 96.19 203 PHE A C 1
ATOM 1564 O O . PHE A 1 203 ? 10.392 -7.631 3.272 1.00 96.19 203 PHE A O 1
ATOM 1571 N N . GLY A 1 204 ? 9.197 -8.728 4.833 1.00 95.62 204 GLY A N 1
ATOM 1572 C CA . GLY A 1 204 ? 8.270 -7.641 5.148 1.00 95.62 204 GLY A CA 1
ATOM 1573 C C . GLY A 1 204 ? 8.838 -6.447 5.909 1.00 95.62 204 GLY A C 1
ATOM 1574 O O . GLY A 1 204 ? 8.049 -5.633 6.371 1.00 95.62 204 GLY A O 1
ATOM 1575 N N . TYR A 1 205 ? 10.158 -6.353 6.080 1.00 95.31 205 TYR A N 1
ATOM 1576 C CA . TYR A 1 205 ? 10.805 -5.202 6.706 1.00 95.31 205 TYR A CA 1
ATOM 1577 C C . TYR A 1 205 ? 11.451 -4.290 5.655 1.00 95.31 205 TYR A C 1
ATOM 1579 O O . TYR A 1 205 ? 12.356 -4.719 4.933 1.00 95.31 205 TYR A O 1
ATOM 1587 N N . VAL A 1 206 ? 11.008 -3.035 5.585 1.00 96.69 206 VAL A N 1
ATOM 1588 C CA . VAL A 1 206 ? 11.624 -1.960 4.795 1.00 96.69 206 VAL A CA 1
ATOM 1589 C C . VAL A 1 206 ? 11.763 -0.754 5.716 1.00 96.69 206 VAL A C 1
ATOM 1591 O O . VAL A 1 206 ? 10.764 -0.245 6.212 1.00 96.69 206 VAL A O 1
ATOM 1594 N N . GLU A 1 207 ? 12.998 -0.333 5.972 1.00 94.31 207 GLU A N 1
ATOM 1595 C CA . GLU A 1 207 ? 13.321 0.746 6.915 1.00 94.31 207 GLU A CA 1
ATOM 1596 C C . GLU A 1 207 ? 12.709 2.088 6.488 1.00 94.31 207 GLU A C 1
ATOM 1598 O O . GLU A 1 207 ? 12.313 2.889 7.325 1.00 94.31 207 GLU A O 1
ATOM 1603 N N . GLU A 1 208 ? 12.571 2.297 5.179 1.00 96.31 208 GLU A N 1
ATOM 1604 C CA . GLU A 1 208 ? 12.046 3.515 4.567 1.00 96.31 208 GLU A CA 1
ATOM 1605 C C . GLU A 1 208 ? 10.509 3.593 4.529 1.00 96.31 208 GLU A C 1
ATOM 1607 O O . GLU A 1 208 ? 9.957 4.589 4.052 1.00 96.31 208 GLU A O 1
ATOM 1612 N N . GLU A 1 209 ? 9.780 2.570 4.994 1.00 96.19 209 GLU A N 1
ATOM 1613 C CA . GLU A 1 209 ? 8.314 2.644 5.046 1.00 96.19 209 GLU A CA 1
ATOM 1614 C C . GLU A 1 209 ? 7.865 3.766 5.994 1.00 96.19 209 GLU A C 1
ATOM 1616 O O . GLU A 1 209 ? 8.256 3.832 7.155 1.00 96.19 209 GLU A O 1
ATOM 1621 N N . GLY A 1 210 ? 7.027 4.669 5.482 1.00 94.31 210 GLY A N 1
ATOM 1622 C CA . GLY A 1 210 ? 6.583 5.876 6.178 1.00 94.31 210 GLY A CA 1
ATOM 1623 C C . GLY A 1 210 ? 7.503 7.093 6.014 1.00 94.31 210 GLY A C 1
ATOM 1624 O O . GLY A 1 210 ? 7.101 8.193 6.391 1.00 94.31 210 GLY A O 1
ATOM 1625 N N . MET A 1 211 ? 8.692 6.950 5.414 1.00 95.25 211 MET A N 1
ATOM 1626 C CA . MET A 1 211 ? 9.584 8.081 5.136 1.00 95.25 211 MET A CA 1
ATOM 1627 C C . MET A 1 211 ? 9.201 8.760 3.819 1.00 95.25 211 MET A C 1
ATOM 1629 O O . MET A 1 211 ? 9.466 8.234 2.741 1.00 95.25 211 MET A O 1
ATOM 1633 N N . ALA A 1 212 ? 8.602 9.953 3.898 1.00 91.62 212 ALA A N 1
ATOM 1634 C CA . ALA A 1 212 ? 8.184 10.706 2.710 1.00 91.62 212 ALA A CA 1
ATOM 1635 C C . ALA A 1 212 ? 9.349 10.995 1.744 1.00 91.62 212 ALA A C 1
ATOM 1637 O O . ALA A 1 212 ? 9.165 10.961 0.529 1.00 91.62 212 ALA A O 1
ATOM 1638 N N . VAL A 1 213 ? 10.537 11.261 2.298 1.00 96.19 213 VAL A N 1
ATOM 1639 C CA . VAL A 1 213 ? 11.787 11.465 1.561 1.00 96.19 213 VAL A CA 1
ATOM 1640 C C . VAL A 1 213 ? 12.924 10.771 2.307 1.00 96.19 213 VAL A C 1
ATOM 1642 O O . VAL A 1 213 ? 13.091 10.953 3.512 1.00 96.19 213 VAL A O 1
ATOM 1645 N N . VAL A 1 214 ? 13.727 10.009 1.576 1.00 97.50 214 VAL A N 1
ATOM 1646 C CA . VAL A 1 214 ? 14.931 9.323 2.041 1.00 97.50 214 VAL A CA 1
ATOM 1647 C C . VAL A 1 214 ? 16.153 10.136 1.637 1.00 97.50 214 VAL A C 1
ATOM 1649 O O . VAL A 1 214 ? 16.366 10.424 0.455 1.00 97.50 214 VAL A O 1
ATOM 1652 N N . ASN A 1 215 ? 16.983 10.486 2.620 1.00 96.38 215 ASN A N 1
ATOM 1653 C CA . ASN A 1 215 ? 18.257 11.149 2.379 1.00 96.38 215 ASN A CA 1
ATOM 1654 C C . ASN A 1 215 ? 19.351 10.114 2.083 1.00 96.38 215 ASN A C 1
ATOM 1656 O O . ASN A 1 215 ? 20.041 9.638 2.983 1.00 96.38 215 ASN A O 1
ATOM 1660 N N . VAL A 1 216 ? 19.547 9.805 0.802 1.00 96.50 216 VAL A N 1
ATOM 1661 C CA . VAL A 1 216 ? 20.587 8.866 0.343 1.00 96.50 216 VAL A CA 1
ATOM 1662 C C . VAL A 1 216 ? 22.016 9.333 0.656 1.00 96.50 216 VAL A C 1
ATOM 1664 O O . VAL A 1 216 ? 22.936 8.526 0.616 1.00 96.50 216 VAL A O 1
ATOM 1667 N N . ARG A 1 217 ? 22.222 10.614 0.994 1.00 94.50 217 ARG A N 1
ATOM 1668 C CA . ARG A 1 217 ? 23.538 11.193 1.321 1.00 94.50 217 ARG A CA 1
ATOM 1669 C C . ARG A 1 217 ? 23.824 11.276 2.821 1.00 94.50 217 ARG A C 1
ATOM 1671 O O . ARG A 1 217 ? 24.846 11.846 3.194 1.00 94.50 217 ARG A O 1
ATOM 1678 N N . ALA A 1 218 ? 22.927 10.784 3.676 1.00 94.25 218 ALA A N 1
ATOM 1679 C CA . ALA A 1 218 ? 23.225 10.667 5.100 1.00 94.25 218 ALA A CA 1
ATOM 1680 C C . ALA A 1 218 ? 24.449 9.754 5.311 1.00 94.25 218 ALA A C 1
ATOM 1682 O O . ALA A 1 218 ? 24.657 8.813 4.545 1.00 94.25 218 ALA A O 1
ATOM 1683 N N . GLU A 1 219 ? 25.261 10.045 6.328 1.00 89.00 219 GLU A N 1
ATOM 1684 C CA . GLU A 1 219 ? 26.541 9.364 6.581 1.00 89.00 219 GLU A CA 1
ATOM 1685 C C . GLU A 1 219 ? 26.384 7.841 6.759 1.00 89.00 219 GLU A C 1
ATOM 1687 O O . GLU A 1 219 ? 27.244 7.066 6.351 1.00 89.00 219 GLU A O 1
ATOM 1692 N N . ASP A 1 220 ? 25.244 7.406 7.292 1.00 90.00 220 ASP A N 1
ATOM 1693 C CA . ASP A 1 220 ? 24.887 6.021 7.593 1.00 90.00 220 ASP A CA 1
ATOM 1694 C C . ASP A 1 220 ? 23.833 5.428 6.638 1.00 90.00 220 ASP A C 1
ATOM 1696 O O . ASP A 1 220 ? 23.300 4.345 6.891 1.00 90.00 220 ASP A O 1
ATOM 1700 N N . SER A 1 221 ? 23.538 6.100 5.517 1.00 92.56 221 SER A N 1
ATOM 1701 C CA . SER A 1 221 ? 22.427 5.728 4.628 1.00 92.56 221 SER A CA 1
ATOM 1702 C C . SER A 1 221 ? 22.587 4.329 4.005 1.00 92.56 221 SER A C 1
ATOM 1704 O O . SER A 1 221 ? 21.600 3.628 3.752 1.00 92.56 221 SER A O 1
ATOM 1706 N N . GLY A 1 222 ? 23.838 3.933 3.734 1.00 94.88 222 GLY A N 1
ATOM 1707 C CA . GLY A 1 222 ? 24.205 2.707 3.022 1.00 94.88 222 GLY A CA 1
ATOM 1708 C C . GLY A 1 222 ? 23.798 2.676 1.544 1.00 94.88 222 GLY A C 1
ATOM 1709 O O . GLY A 1 222 ? 23.927 1.627 0.917 1.00 94.88 222 GLY A O 1
ATOM 1710 N N . TRP A 1 223 ? 23.279 3.780 0.998 1.00 97.88 223 TRP A N 1
ATOM 1711 C CA . TRP A 1 223 ? 22.848 3.880 -0.394 1.00 97.88 223 TRP A CA 1
ATOM 1712 C C . TRP A 1 223 ? 24.014 4.224 -1.316 1.00 97.88 223 TRP A C 1
ATOM 1714 O O . TRP A 1 223 ? 24.712 5.216 -1.123 1.00 97.88 223 TRP A O 1
ATOM 1724 N N . GLU A 1 224 ? 24.163 3.443 -2.378 1.00 97.81 224 GLU A N 1
ATOM 1725 C CA . GLU A 1 224 ? 25.193 3.633 -3.393 1.00 97.81 224 GLU A CA 1
ATOM 1726 C C . GLU A 1 224 ? 24.550 3.928 -4.752 1.00 97.81 224 GLU A C 1
ATOM 1728 O O . GLU A 1 224 ? 23.544 3.300 -5.102 1.00 97.81 224 GLU A O 1
ATOM 1733 N N . PRO A 1 225 ? 25.084 4.879 -5.540 1.00 97.75 225 PRO A N 1
ATOM 1734 C CA . PRO A 1 225 ? 24.564 5.160 -6.871 1.00 97.75 225 PRO A CA 1
ATOM 1735 C C . PRO A 1 225 ? 24.786 3.966 -7.806 1.00 97.75 225 PRO A C 1
ATOM 1737 O O . PRO A 1 225 ? 25.868 3.383 -7.856 1.00 97.75 225 PRO A O 1
ATOM 1740 N N . VAL A 1 226 ? 23.773 3.639 -8.604 1.00 97.50 226 VAL A N 1
ATOM 1741 C CA . VAL A 1 226 ? 23.859 2.625 -9.656 1.00 97.50 226 VAL A CA 1
ATOM 1742 C C . VAL A 1 226 ? 24.156 3.318 -10.978 1.00 97.50 226 VAL A C 1
ATOM 1744 O O . VAL A 1 226 ? 23.322 4.046 -11.517 1.00 97.50 226 VAL A O 1
ATOM 1747 N N . SER A 1 227 ? 25.347 3.086 -11.523 1.00 93.62 227 SER A N 1
ATOM 1748 C CA . SER A 1 227 ? 25.717 3.555 -12.857 1.00 93.62 227 SER A CA 1
ATOM 1749 C C . SER A 1 227 ? 25.323 2.532 -13.930 1.00 93.62 227 SER A C 1
ATOM 1751 O O . SER A 1 227 ? 25.283 1.329 -13.687 1.00 93.62 227 SER A O 1
ATOM 1753 N N . HIS A 1 228 ? 25.023 3.017 -15.138 1.00 91.94 228 HIS A N 1
ATOM 1754 C CA . HIS A 1 228 ? 24.782 2.186 -16.330 1.00 91.94 228 HIS A CA 1
ATOM 1755 C C . HIS A 1 228 ? 23.632 1.162 -16.224 1.00 91.94 228 HIS A C 1
ATOM 1757 O O . HIS A 1 228 ? 23.641 0.148 -16.924 1.00 91.94 228 HIS A O 1
ATOM 1763 N N . PHE A 1 229 ? 22.623 1.424 -15.390 1.00 96.31 229 PHE A N 1
ATOM 1764 C CA . PHE A 1 229 ? 21.410 0.608 -15.362 1.00 96.31 229 PHE A CA 1
ATOM 1765 C C . PHE A 1 229 ? 20.645 0.715 -16.692 1.00 96.31 229 PHE A C 1
ATOM 1767 O O . PHE A 1 229 ? 20.368 1.816 -17.173 1.00 96.31 229 PHE A O 1
ATOM 1774 N N . ARG A 1 230 ? 20.301 -0.428 -17.291 1.00 97.00 230 ARG A N 1
ATOM 1775 C CA . ARG A 1 230 ? 19.565 -0.532 -18.555 1.00 97.00 230 ARG A CA 1
ATOM 1776 C C . ARG A 1 230 ? 18.116 -0.893 -18.260 1.00 97.00 230 ARG A C 1
ATOM 1778 O O . ARG A 1 230 ? 17.784 -2.044 -17.988 1.00 97.00 230 ARG A O 1
ATOM 1785 N N . TYR A 1 231 ? 17.251 0.117 -18.296 1.00 97.50 231 TYR A N 1
ATOM 1786 C CA . TYR A 1 231 ? 15.820 -0.071 -18.082 1.00 97.50 231 TYR A CA 1
ATOM 1787 C C . TYR A 1 231 ? 15.221 -1.048 -19.103 1.00 97.50 231 TYR A C 1
ATOM 1789 O O . TYR A 1 231 ? 15.555 -1.004 -20.284 1.00 97.50 231 TYR A O 1
ATOM 1797 N N . GLY A 1 232 ? 14.324 -1.921 -18.641 1.00 94.56 232 GLY A N 1
ATOM 1798 C CA . GLY A 1 232 ? 13.697 -2.971 -19.456 1.00 94.56 232 GLY A CA 1
ATOM 1799 C C . GLY A 1 232 ? 14.508 -4.260 -19.602 1.00 94.56 232 GLY A C 1
ATOM 1800 O O . GLY A 1 232 ? 13.922 -5.300 -19.911 1.00 94.56 232 GLY A O 1
ATOM 1801 N N . GLU A 1 233 ? 15.814 -4.244 -19.323 1.00 96.88 233 GLU A N 1
ATOM 1802 C CA . GLU A 1 233 ? 16.617 -5.467 -19.330 1.00 96.88 233 GLU A CA 1
ATOM 1803 C C . GLU A 1 233 ? 16.475 -6.246 -18.010 1.00 96.88 233 GLU A C 1
ATOM 1805 O O . GLU A 1 233 ? 16.517 -5.650 -16.928 1.00 96.88 233 GLU A O 1
ATOM 1810 N N . PRO A 1 234 ? 16.310 -7.581 -18.064 1.00 96.38 234 PRO A N 1
ATOM 1811 C CA . PRO A 1 234 ? 16.369 -8.421 -16.879 1.00 96.38 234 PRO A CA 1
ATOM 1812 C C . PRO A 1 234 ? 17.813 -8.580 -16.395 1.00 96.38 234 PRO A C 1
ATOM 1814 O O . PRO A 1 234 ? 18.705 -8.959 -17.153 1.00 96.38 234 PRO A O 1
ATOM 1817 N N . TYR A 1 235 ? 18.018 -8.350 -15.103 1.00 96.12 235 TYR A N 1
ATOM 1818 C CA . TYR A 1 235 ? 19.262 -8.617 -14.391 1.00 96.12 235 TYR A CA 1
ATOM 1819 C C . TYR A 1 235 ? 19.128 -9.886 -13.555 1.00 96.12 235 TYR A C 1
ATOM 1821 O O . TYR A 1 235 ? 18.035 -10.230 -13.100 1.00 96.12 235 TYR A O 1
ATOM 1829 N N . SER A 1 236 ? 20.252 -10.564 -13.329 1.00 95.50 236 SER A N 1
ATOM 1830 C CA . SER A 1 236 ? 20.360 -11.677 -12.389 1.00 95.50 236 SER A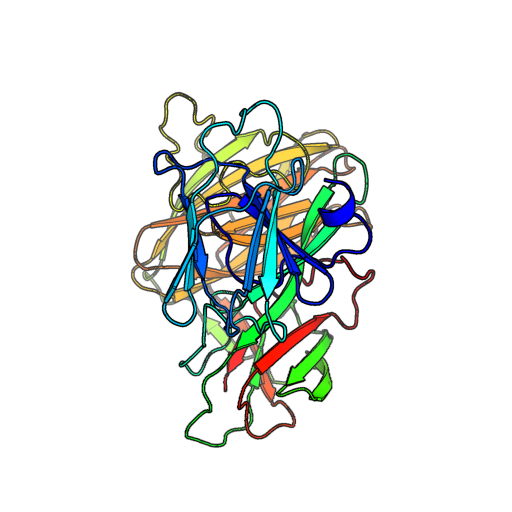 CA 1
ATOM 1831 C C . SER A 1 236 ? 21.676 -11.557 -11.635 1.00 95.50 236 SER A C 1
ATOM 1833 O O . SER A 1 236 ? 22.742 -11.542 -12.248 1.00 95.50 236 SER A O 1
ATOM 1835 N N . GLU A 1 237 ? 21.602 -11.464 -10.311 1.00 94.12 237 GLU A N 1
ATOM 1836 C CA . GLU A 1 237 ? 22.770 -11.305 -9.445 1.00 94.12 237 GLU A CA 1
ATOM 1837 C C . GLU A 1 237 ? 22.848 -12.423 -8.409 1.00 94.12 237 GLU A C 1
ATOM 1839 O O . GLU A 1 237 ? 21.825 -12.896 -7.909 1.00 94.12 237 GLU A O 1
ATOM 1844 N N . LYS A 1 238 ? 24.073 -12.794 -8.024 1.00 95.62 238 LYS A N 1
ATOM 1845 C CA . LYS A 1 238 ? 24.330 -13.830 -7.020 1.00 95.62 238 LYS A CA 1
ATOM 1846 C C . LYS A 1 238 ? 24.054 -13.317 -5.605 1.00 95.62 238 LYS A C 1
ATOM 1848 O O . LYS A 1 238 ? 24.965 -13.037 -4.829 1.00 95.62 238 LYS A O 1
ATOM 1853 N N . ILE A 1 239 ? 22.774 -13.195 -5.284 1.00 94.25 239 ILE A N 1
ATOM 1854 C CA . ILE A 1 239 ? 22.251 -12.850 -3.964 1.00 94.25 239 ILE A CA 1
ATOM 1855 C C . ILE A 1 239 ? 21.577 -14.114 -3.426 1.00 94.25 239 ILE A C 1
ATOM 1857 O O . ILE A 1 239 ? 20.543 -14.488 -3.972 1.00 94.25 239 ILE A O 1
ATOM 1861 N N . PRO A 1 240 ? 22.138 -14.788 -2.405 1.00 93.19 240 PRO A N 1
ATOM 1862 C CA . PRO A 1 240 ? 21.636 -16.075 -1.920 1.00 93.19 240 PRO A CA 1
ATOM 1863 C C . PRO A 1 240 ? 20.181 -16.044 -1.420 1.00 93.19 240 PRO A C 1
ATOM 1865 O O . PRO A 1 240 ? 19.646 -14.972 -1.113 1.00 93.19 240 PRO A O 1
ATOM 1868 N N . PRO A 1 241 ? 19.553 -17.222 -1.231 1.00 93.06 241 PRO A N 1
ATOM 1869 C CA . PRO A 1 241 ? 18.238 -17.314 -0.613 1.00 93.06 241 PRO A CA 1
ATOM 1870 C C . PRO A 1 241 ? 18.162 -16.572 0.726 1.00 93.06 241 PRO A C 1
ATOM 1872 O O . PRO A 1 241 ? 19.089 -16.601 1.538 1.00 93.06 241 PRO A O 1
ATOM 1875 N N . ARG A 1 242 ? 16.992 -15.988 0.983 1.00 93.12 242 ARG A N 1
ATOM 1876 C CA . ARG A 1 242 ? 16.612 -15.204 2.168 1.00 93.12 242 ARG A CA 1
ATOM 1877 C C . ARG A 1 242 ? 17.327 -13.862 2.305 1.00 93.12 242 ARG A C 1
ATOM 1879 O O . ARG A 1 242 ? 17.258 -13.252 3.370 1.00 93.12 242 ARG A O 1
ATOM 1886 N N . GLN A 1 243 ? 17.971 -13.391 1.244 1.00 95.00 243 GLN A N 1
ATOM 1887 C CA . GLN A 1 243 ? 18.566 -12.061 1.178 1.00 95.00 243 GLN A CA 1
ATOM 1888 C C . GLN A 1 243 ? 17.775 -11.150 0.236 1.00 95.00 243 GLN A C 1
ATOM 1890 O O . GLN A 1 243 ? 16.887 -11.583 -0.501 1.00 95.00 243 GLN A O 1
ATOM 1895 N N . SER A 1 244 ? 18.074 -9.855 0.287 1.00 96.00 244 SER A N 1
ATOM 1896 C CA . SER A 1 244 ? 17.409 -8.859 -0.551 1.00 96.00 244 SER A CA 1
ATOM 1897 C C . SER A 1 244 ? 18.338 -7.731 -0.948 1.00 96.00 244 SER A C 1
ATOM 1899 O O . SER A 1 244 ? 19.375 -7.506 -0.328 1.00 96.00 244 SER A O 1
ATOM 1901 N N . MET A 1 245 ? 17.908 -7.000 -1.964 1.00 96.75 245 MET A N 1
ATOM 1902 C CA . MET A 1 245 ? 18.473 -5.733 -2.400 1.00 96.75 245 MET A CA 1
ATOM 1903 C C . MET A 1 245 ? 17.337 -4.718 -2.464 1.00 96.75 245 MET A C 1
ATOM 1905 O O . MET A 1 245 ? 16.226 -5.070 -2.867 1.00 96.75 245 MET A O 1
ATOM 1909 N N . LEU A 1 246 ? 17.599 -3.477 -2.068 1.00 98.12 246 LEU A N 1
ATOM 1910 C CA . LEU A 1 246 ? 16.678 -2.372 -2.302 1.00 98.12 246 LEU A CA 1
ATOM 1911 C C . LEU A 1 246 ? 17.200 -1.514 -3.444 1.00 98.12 246 LEU A C 1
ATOM 1913 O O . LEU A 1 246 ? 18.396 -1.236 -3.512 1.00 98.12 246 LEU A O 1
ATOM 1917 N N . PHE A 1 247 ? 16.277 -1.056 -4.278 1.00 98.19 247 PHE A N 1
ATOM 1918 C CA . PHE A 1 247 ? 16.463 0.077 -5.166 1.00 98.19 247 PHE A CA 1
ATOM 1919 C C . PHE A 1 247 ? 15.677 1.280 -4.678 1.00 98.19 247 PHE A C 1
ATOM 1921 O O . PHE A 1 247 ? 14.578 1.118 -4.157 1.00 98.19 247 PHE A O 1
ATOM 1928 N N . LEU A 1 248 ? 16.240 2.467 -4.892 1.00 98.75 248 LEU A N 1
ATOM 1929 C CA . LEU A 1 248 ? 15.553 3.748 -4.800 1.00 98.75 248 LEU A CA 1
ATOM 1930 C C . LEU A 1 248 ? 15.731 4.467 -6.133 1.00 98.75 248 LEU A C 1
ATOM 1932 O O . LEU A 1 248 ? 16.850 4.805 -6.512 1.00 98.75 248 LEU A O 1
ATOM 1936 N N . GLN A 1 249 ? 14.627 4.695 -6.832 1.00 98.75 249 GLN A N 1
ATOM 1937 C CA . GLN A 1 249 ? 14.577 5.451 -8.074 1.00 98.75 249 GLN A CA 1
ATOM 1938 C C . GLN A 1 249 ? 13.991 6.836 -7.805 1.00 98.75 249 GLN A C 1
ATOM 1940 O O . GLN A 1 249 ? 12.837 6.954 -7.388 1.00 98.75 249 GLN A O 1
ATOM 1945 N N . GLU A 1 250 ? 14.761 7.884 -8.091 1.00 98.69 250 GLU A N 1
ATOM 1946 C CA . GLU A 1 250 ? 14.257 9.259 -8.083 1.00 98.69 250 GLU A CA 1
ATOM 1947 C C . GLU A 1 250 ? 13.449 9.552 -9.351 1.00 98.69 250 GLU A C 1
ATOM 1949 O O . GLU A 1 250 ? 13.855 9.206 -10.465 1.00 98.69 250 GLU A O 1
ATOM 1954 N N . ILE A 1 251 ? 12.301 10.205 -9.198 1.00 98.69 251 ILE A N 1
ATOM 1955 C CA . ILE A 1 251 ? 11.395 10.554 -10.293 1.00 98.69 251 ILE A CA 1
ATOM 1956 C C . ILE A 1 251 ? 10.895 11.979 -10.063 1.00 98.69 251 ILE A C 1
ATOM 1958 O O . ILE A 1 251 ? 10.114 12.228 -9.148 1.00 98.69 251 ILE A O 1
ATOM 1962 N N . GLU A 1 252 ? 11.319 12.920 -10.898 1.00 98.62 252 GLU A N 1
ATOM 1963 C CA . GLU A 1 252 ? 10.813 14.292 -10.863 1.00 98.62 252 GLU A CA 1
ATOM 1964 C C . GLU A 1 252 ? 9.566 14.397 -11.747 1.00 98.62 252 GLU A C 1
ATOM 1966 O O . GLU A 1 252 ? 9.575 13.955 -12.899 1.00 98.62 252 GLU A O 1
ATOM 1971 N N . SER A 1 253 ? 8.498 14.996 -11.225 1.00 98.62 253 SER A N 1
ATOM 1972 C CA . SER A 1 253 ? 7.221 15.147 -11.923 1.00 98.62 253 SER A CA 1
ATOM 1973 C C . SER A 1 253 ? 6.787 16.610 -11.968 1.00 98.62 253 SER A C 1
ATOM 1975 O O . SER A 1 253 ? 6.697 17.275 -10.940 1.00 98.62 253 SER A O 1
ATOM 1977 N N . GLU A 1 254 ? 6.426 17.124 -13.145 1.00 98.38 254 GLU A N 1
ATOM 1978 C CA . GLU A 1 254 ? 6.014 18.533 -13.290 1.00 98.38 254 GLU A CA 1
ATOM 1979 C C . GLU A 1 254 ? 4.684 18.869 -12.587 1.00 98.38 254 GLU A C 1
ATOM 1981 O O . GLU A 1 254 ? 4.371 20.035 -12.319 1.00 98.38 254 GLU A O 1
ATOM 1986 N N . LYS A 1 255 ? 3.875 17.845 -12.305 1.00 98.06 255 LYS A N 1
ATOM 1987 C CA . LYS A 1 255 ? 2.532 17.946 -11.724 1.00 98.06 255 LYS A CA 1
ATOM 1988 C C . LYS A 1 255 ? 2.131 16.638 -11.053 1.00 98.06 255 LYS A C 1
ATOM 1990 O O . LYS A 1 255 ? 2.752 15.603 -11.285 1.00 98.06 255 LYS A O 1
ATOM 1995 N N . ASP A 1 256 ? 1.022 16.663 -10.330 1.00 97.44 256 ASP A N 1
ATOM 1996 C CA . ASP A 1 256 ? 0.358 15.435 -9.908 1.00 97.44 256 ASP A CA 1
ATOM 1997 C C . ASP A 1 256 ? -0.115 14.671 -11.155 1.00 97.44 256 ASP A C 1
ATOM 1999 O O . ASP A 1 256 ? -0.878 15.192 -11.979 1.00 97.44 256 ASP A O 1
ATOM 2003 N N . GLN A 1 257 ? 0.383 13.451 -11.342 1.00 96.81 257 GLN A N 1
ATOM 2004 C CA . GLN A 1 257 ? 0.033 12.605 -12.483 1.00 96.81 257 GLN A CA 1
ATOM 2005 C C . GLN A 1 257 ? 0.273 11.132 -12.174 1.00 96.81 257 GLN A C 1
ATOM 2007 O O . GLN A 1 257 ? 1.083 10.774 -11.328 1.00 96.81 257 GLN A O 1
ATOM 2012 N N . SER A 1 258 ? -0.425 10.261 -12.898 1.00 96.19 258 SER A N 1
ATOM 2013 C CA . SER A 1 258 ? -0.166 8.827 -12.850 1.00 96.19 258 SER A CA 1
ATOM 2014 C C . SER A 1 258 ? 0.701 8.435 -14.036 1.00 96.19 258 SER A C 1
ATOM 2016 O O . SER A 1 258 ? 0.334 8.740 -15.170 1.00 96.19 258 SER A O 1
ATOM 2018 N N . ILE A 1 259 ? 1.793 7.723 -13.779 1.00 98.00 259 ILE A N 1
ATOM 2019 C CA . ILE A 1 259 ? 2.590 7.057 -14.820 1.00 98.00 259 ILE A CA 1
ATOM 2020 C C . ILE A 1 259 ? 2.554 5.545 -14.628 1.00 98.00 259 ILE A C 1
ATOM 2022 O O . ILE A 1 259 ? 2.034 5.081 -13.614 1.00 98.00 259 ILE A O 1
ATOM 2026 N N . ALA A 1 260 ? 3.109 4.789 -15.572 1.00 98.19 260 ALA A N 1
ATOM 2027 C CA . ALA A 1 260 ? 3.256 3.347 -15.456 1.00 98.19 260 ALA A CA 1
ATOM 2028 C C . ALA A 1 260 ? 4.730 2.933 -15.512 1.00 98.19 260 ALA A C 1
ATOM 2030 O O . ALA A 1 260 ? 5.528 3.499 -16.262 1.00 98.19 260 ALA A O 1
ATOM 2031 N N . VAL A 1 261 ? 5.067 1.918 -14.724 1.00 98.50 261 VAL A N 1
ATOM 2032 C CA . VAL A 1 261 ? 6.321 1.173 -14.835 1.00 98.50 261 VAL A CA 1
ATOM 2033 C C . VAL A 1 261 ? 6.016 -0.311 -14.960 1.00 98.50 261 VAL A C 1
ATOM 2035 O O . VAL A 1 261 ? 5.023 -0.787 -14.413 1.00 98.50 261 VAL A O 1
ATOM 2038 N N . GLU A 1 262 ? 6.878 -1.047 -15.647 1.00 98.50 262 GLU A N 1
ATOM 2039 C CA . GLU A 1 262 ? 6.941 -2.499 -15.536 1.00 98.50 262 GLU A CA 1
ATOM 2040 C C . GLU A 1 262 ? 8.047 -2.873 -14.545 1.00 98.50 262 GLU A C 1
ATOM 2042 O O . GLU A 1 262 ? 9.198 -2.442 -14.674 1.00 98.50 262 GLU A O 1
ATOM 2047 N N . VAL A 1 263 ? 7.691 -3.674 -13.545 1.00 98.06 263 VAL A N 1
ATOM 2048 C CA . VAL A 1 263 ? 8.621 -4.196 -12.545 1.00 98.06 263 VAL A CA 1
ATOM 2049 C C . VAL A 1 263 ? 8.787 -5.687 -12.775 1.00 98.06 263 VAL A C 1
ATOM 2051 O O . VAL A 1 263 ? 7.827 -6.454 -12.713 1.00 98.06 263 VAL A O 1
ATOM 2054 N N . GLY A 1 264 ? 10.024 -6.093 -13.044 1.00 96.50 264 GLY A N 1
ATOM 2055 C CA . GLY A 1 264 ? 10.422 -7.489 -13.067 1.00 96.50 264 GLY A CA 1
ATOM 2056 C C . GLY A 1 264 ? 10.913 -7.911 -11.694 1.00 96.50 264 GLY A C 1
ATOM 2057 O O . GLY A 1 264 ? 11.743 -7.235 -11.083 1.00 96.50 264 GLY A O 1
ATOM 2058 N N . SER A 1 265 ? 10.429 -9.042 -11.204 1.00 93.50 265 SER A N 1
ATOM 2059 C CA . SER A 1 265 ? 10.891 -9.620 -9.947 1.00 93.50 265 SER A CA 1
ATOM 2060 C C . SER A 1 265 ? 10.928 -11.140 -10.029 1.00 93.50 265 SER A C 1
ATOM 2062 O O . SER A 1 265 ? 10.149 -11.758 -10.752 1.00 93.50 265 SER A O 1
ATOM 2064 N N . GLY A 1 266 ? 11.868 -11.744 -9.303 1.00 88.19 266 GLY A N 1
ATOM 2065 C CA . GLY A 1 266 ? 11.889 -13.181 -9.074 1.00 88.19 266 GLY A CA 1
ATOM 2066 C C . GLY A 1 266 ? 10.800 -13.599 -8.092 1.00 88.19 266 GLY A C 1
ATOM 2067 O O . GLY A 1 266 ? 9.610 -13.585 -8.400 1.00 88.19 266 GLY A O 1
ATOM 2068 N N . ASN A 1 267 ? 11.201 -13.995 -6.882 1.00 88.94 267 ASN A N 1
ATOM 2069 C CA . ASN A 1 267 ? 10.244 -14.579 -5.947 1.00 88.94 267 ASN A CA 1
ATOM 2070 C C . ASN A 1 267 ? 9.489 -13.542 -5.114 1.00 88.94 267 ASN A C 1
ATOM 2072 O O . ASN A 1 267 ? 8.340 -13.802 -4.776 1.00 88.94 267 ASN A O 1
ATOM 2076 N N . GLY A 1 268 ? 10.111 -12.429 -4.719 1.00 94.44 268 GLY A N 1
ATOM 2077 C CA . GLY A 1 268 ? 9.507 -11.476 -3.790 1.00 94.44 268 GLY A CA 1
ATOM 2078 C C . GLY A 1 268 ? 9.796 -10.025 -4.136 1.00 94.44 268 GLY A C 1
ATOM 2079 O O . GLY A 1 268 ? 10.927 -9.674 -4.477 1.00 94.44 268 GLY A O 1
ATOM 2080 N N . VAL A 1 269 ? 8.775 -9.184 -3.993 1.00 96.81 269 VAL A N 1
ATOM 2081 C CA . VAL A 1 269 ? 8.863 -7.742 -4.229 1.00 96.81 269 VAL A CA 1
ATOM 2082 C C . VAL A 1 269 ? 8.073 -6.969 -3.174 1.00 96.81 269 VAL A C 1
ATOM 2084 O O . VAL A 1 269 ? 6.970 -7.369 -2.800 1.00 96.81 269 VAL A O 1
ATOM 2087 N N . TYR A 1 270 ? 8.639 -5.867 -2.685 1.00 98.12 270 TYR A N 1
ATOM 2088 C CA . TYR A 1 270 ? 7.981 -4.904 -1.796 1.00 98.12 270 TYR A CA 1
ATOM 2089 C C . TYR A 1 270 ? 8.191 -3.504 -2.362 1.00 98.12 270 TYR A C 1
ATOM 2091 O O . TYR A 1 270 ? 9.336 -3.117 -2.587 1.00 98.12 270 TYR A O 1
ATOM 2099 N N . MET A 1 271 ? 7.117 -2.751 -2.594 1.00 98.38 271 MET A N 1
ATOM 2100 C CA . MET A 1 271 ? 7.188 -1.447 -3.253 1.00 98.38 271 MET A CA 1
ATOM 2101 C C . MET A 1 271 ? 6.601 -0.332 -2.403 1.00 98.38 271 MET A C 1
ATOM 2103 O O . MET A 1 271 ? 5.484 -0.446 -1.888 1.00 98.38 271 MET A O 1
ATOM 2107 N N . LEU A 1 272 ? 7.347 0.767 -2.322 1.00 98.44 272 LEU A N 1
ATOM 2108 C CA . LEU A 1 272 ? 6.929 2.020 -1.710 1.00 98.44 272 LEU A CA 1
ATOM 2109 C C . LEU A 1 272 ? 7.037 3.155 -2.727 1.00 98.44 272 LEU A C 1
ATOM 2111 O O . LEU A 1 272 ? 7.971 3.181 -3.522 1.00 98.44 272 LEU A O 1
ATOM 2115 N N . LEU A 1 273 ? 6.142 4.133 -2.648 1.00 98.50 273 LEU A N 1
ATOM 2116 C CA . LEU A 1 273 ? 6.292 5.417 -3.331 1.00 98.50 273 LEU A CA 1
ATOM 2117 C C . LEU A 1 273 ? 6.194 6.531 -2.296 1.00 98.50 273 LEU A C 1
ATOM 2119 O O . LEU A 1 273 ? 5.178 6.637 -1.612 1.00 98.50 273 LEU A O 1
ATOM 2123 N N . ASN A 1 274 ? 7.243 7.345 -2.177 1.00 98.31 274 ASN A N 1
ATOM 2124 C CA . ASN A 1 274 ? 7.348 8.419 -1.180 1.00 98.31 274 ASN A CA 1
ATOM 2125 C C . ASN A 1 274 ? 7.065 7.888 0.240 1.00 98.31 274 ASN A C 1
ATOM 2127 O O . ASN A 1 274 ? 6.242 8.429 0.977 1.00 98.31 274 ASN A O 1
ATOM 2131 N N . GLY A 1 275 ? 7.646 6.727 0.566 1.00 97.06 275 GLY A N 1
ATOM 2132 C CA . GLY A 1 275 ? 7.435 6.013 1.830 1.00 97.06 275 GLY A CA 1
ATOM 2133 C C . GLY A 1 275 ? 6.081 5.310 1.977 1.00 97.06 275 GLY A C 1
ATOM 2134 O O . GLY A 1 275 ? 5.923 4.494 2.883 1.00 97.06 275 GLY A O 1
ATOM 2135 N N . ALA A 1 276 ? 5.099 5.566 1.109 1.00 95.88 276 ALA A N 1
ATOM 2136 C CA . ALA A 1 276 ? 3.783 4.941 1.188 1.00 95.88 276 ALA A CA 1
ATOM 2137 C C . ALA A 1 276 ? 3.771 3.553 0.533 1.00 95.88 276 ALA A C 1
ATOM 2139 O O . ALA A 1 276 ? 4.247 3.375 -0.587 1.00 95.88 276 ALA A O 1
ATOM 2140 N N . TYR A 1 277 ? 3.176 2.572 1.216 1.00 95.62 277 TYR A N 1
ATOM 2141 C CA . TYR A 1 277 ? 3.016 1.205 0.716 1.00 95.62 277 TYR A CA 1
ATOM 2142 C C . TYR A 1 277 ? 2.201 1.165 -0.584 1.00 95.62 277 TYR A C 1
ATOM 2144 O O . TYR A 1 277 ? 1.035 1.562 -0.595 1.00 95.62 277 TYR A O 1
ATOM 2152 N N . LEU A 1 278 ? 2.781 0.621 -1.659 1.00 95.19 278 LEU A N 1
ATOM 2153 C CA . LEU A 1 278 ? 2.058 0.329 -2.900 1.00 95.19 278 LEU A CA 1
ATOM 2154 C C . LEU A 1 278 ? 1.532 -1.107 -2.905 1.00 95.19 278 LEU A C 1
ATOM 2156 O O . LEU A 1 278 ? 0.328 -1.344 -3.008 1.00 95.19 278 LEU A O 1
ATOM 2160 N N . THR A 1 279 ? 2.444 -2.073 -2.813 1.00 95.19 279 THR A N 1
ATOM 2161 C CA . THR A 1 279 ? 2.143 -3.507 -2.833 1.00 95.19 279 THR A CA 1
ATOM 2162 C C . THR A 1 279 ? 3.360 -4.296 -2.363 1.00 95.19 279 THR A C 1
ATOM 2164 O O . THR A 1 279 ? 4.499 -3.850 -2.508 1.00 95.19 279 THR A O 1
ATOM 2167 N N . ALA A 1 280 ? 3.125 -5.486 -1.825 1.00 96.81 280 ALA A N 1
ATOM 2168 C CA . ALA A 1 280 ? 4.159 -6.471 -1.573 1.00 96.81 280 ALA A CA 1
ATOM 2169 C C . ALA A 1 280 ? 3.595 -7.868 -1.796 1.00 96.81 280 ALA A C 1
ATOM 2171 O O . ALA A 1 280 ? 2.442 -8.146 -1.454 1.00 96.81 280 ALA A O 1
ATOM 2172 N N . HIS A 1 281 ? 4.406 -8.753 -2.361 1.00 94.75 281 HIS A N 1
ATOM 2173 C CA . HIS A 1 281 ? 4.065 -10.162 -2.478 1.00 94.75 281 HIS A CA 1
ATOM 2174 C C . HIS A 1 281 ? 5.309 -11.033 -2.598 1.00 94.75 281 HIS A C 1
ATOM 2176 O O . HIS A 1 281 ? 6.325 -10.637 -3.163 1.00 94.75 281 HIS A O 1
ATOM 2182 N N . LEU A 1 282 ? 5.187 -12.244 -2.062 1.00 93.94 282 LEU A N 1
ATOM 2183 C CA . LEU A 1 282 ? 6.169 -13.313 -2.164 1.00 93.94 282 LEU A CA 1
ATOM 2184 C C . LEU A 1 282 ? 5.483 -14.519 -2.805 1.00 93.94 282 LEU A C 1
ATOM 2186 O O . LEU A 1 282 ? 4.476 -15.003 -2.291 1.00 93.94 282 LEU A O 1
ATOM 2190 N N . SER A 1 283 ? 6.009 -14.975 -3.935 1.00 89.25 283 SER A N 1
ATOM 2191 C CA . SER A 1 283 ? 5.450 -16.054 -4.740 1.00 89.25 283 SER A CA 1
ATOM 2192 C C . SER A 1 283 ? 5.572 -17.406 -4.020 1.00 89.25 283 SER A C 1
ATOM 2194 O O . SER A 1 283 ? 6.695 -17.832 -3.724 1.00 89.25 283 SER A O 1
ATOM 2196 N N . PRO A 1 284 ? 4.457 -18.123 -3.772 1.00 82.69 284 PRO A N 1
ATOM 2197 C CA . PRO A 1 284 ? 4.500 -19.494 -3.257 1.00 82.69 284 PRO A CA 1
ATOM 2198 C C . PRO A 1 284 ? 5.023 -20.486 -4.303 1.00 82.69 284 PRO A C 1
ATOM 2200 O O . PRO A 1 284 ? 5.587 -21.521 -3.955 1.00 82.69 284 PRO A O 1
ATOM 2203 N N . TRP A 1 285 ? 4.906 -20.132 -5.583 1.00 84.94 285 TRP A N 1
ATOM 2204 C CA . TRP A 1 285 ? 5.257 -20.966 -6.730 1.00 84.94 285 TRP A CA 1
ATOM 2205 C C . TRP A 1 285 ? 6.734 -20.881 -7.130 1.00 84.94 285 TRP A C 1
ATOM 2207 O O . TRP A 1 285 ? 7.122 -21.468 -8.135 1.00 84.94 285 TRP A O 1
ATOM 2217 N N . ARG A 1 286 ? 7.560 -20.146 -6.365 1.00 83.12 286 ARG A N 1
ATOM 2218 C CA . ARG A 1 286 ? 9.004 -19.965 -6.620 1.00 83.12 286 ARG A CA 1
ATOM 2219 C C . ARG A 1 286 ? 9.299 -19.529 -8.058 1.00 83.12 286 ARG A C 1
ATOM 2221 O O . ARG A 1 286 ? 10.203 -20.030 -8.718 1.00 83.12 286 ARG A O 1
ATOM 2228 N N . VAL A 1 287 ? 8.493 -18.593 -8.558 1.00 83.81 287 VAL A N 1
ATOM 2229 C CA . VAL A 1 287 ? 8.666 -18.033 -9.903 1.00 83.81 287 VAL A CA 1
ATOM 2230 C C . VAL A 1 287 ? 10.065 -17.428 -10.006 1.00 83.81 287 VAL A C 1
ATOM 2232 O O . VAL A 1 287 ? 10.437 -16.602 -9.173 1.00 83.81 287 VAL A O 1
ATOM 2235 N N . LYS A 1 288 ? 10.838 -17.854 -11.011 1.00 84.62 288 LYS A N 1
ATOM 2236 C CA . LYS A 1 288 ? 12.205 -17.361 -11.239 1.00 84.62 288 LYS A CA 1
ATOM 2237 C C . LYS A 1 288 ? 12.227 -15.913 -11.708 1.00 84.62 288 LYS A C 1
ATOM 2239 O O . LYS A 1 288 ? 13.111 -15.159 -11.322 1.00 84.62 288 LYS A O 1
ATOM 2244 N N . PHE A 1 289 ? 11.248 -15.534 -12.525 1.00 92.88 289 PHE A N 1
ATOM 2245 C CA . PHE A 1 289 ? 11.067 -14.172 -13.000 1.00 92.88 289 PHE A CA 1
ATOM 2246 C C . PHE A 1 289 ? 9.635 -13.966 -13.498 1.00 92.88 289 PHE A C 1
ATOM 2248 O O . PHE A 1 289 ? 9.100 -14.797 -14.233 1.00 92.88 289 PHE A O 1
ATOM 2255 N N . GLY A 1 290 ? 9.021 -12.861 -13.102 1.00 92.75 290 GLY A N 1
ATOM 2256 C CA . GLY A 1 290 ? 7.724 -12.401 -13.572 1.00 92.75 290 GLY A CA 1
ATOM 2257 C C . GLY A 1 290 ? 7.715 -10.882 -13.673 1.00 92.75 290 GLY A C 1
ATOM 2258 O O . GLY A 1 290 ? 8.538 -10.208 -13.057 1.00 92.75 290 GLY A O 1
ATOM 2259 N N . LYS A 1 291 ? 6.787 -10.353 -14.465 1.00 95.25 291 LYS A N 1
ATOM 2260 C CA . LYS A 1 291 ? 6.617 -8.918 -14.694 1.00 95.25 291 LYS A CA 1
ATOM 2261 C C . LYS A 1 291 ? 5.229 -8.487 -14.252 1.00 95.25 291 LYS A C 1
ATOM 2263 O O . LYS A 1 291 ? 4.272 -9.246 -14.403 1.00 95.25 291 LYS A O 1
ATOM 2268 N N . GLU A 1 292 ? 5.127 -7.278 -13.726 1.00 95.88 292 GLU A N 1
ATOM 2269 C CA . GLU A 1 292 ? 3.853 -6.630 -13.432 1.00 95.88 292 GLU A CA 1
ATOM 2270 C C . GLU A 1 292 ? 3.905 -5.147 -13.788 1.00 95.88 292 GLU A C 1
ATOM 2272 O O . GLU A 1 292 ? 4.938 -4.490 -13.642 1.00 95.88 292 GLU A O 1
ATOM 2277 N N . ILE A 1 293 ? 2.773 -4.621 -14.253 1.00 97.50 293 ILE A N 1
ATOM 2278 C CA . ILE A 1 293 ? 2.608 -3.185 -14.474 1.00 97.50 293 ILE A CA 1
ATOM 2279 C C . ILE A 1 293 ? 2.167 -2.553 -13.158 1.00 97.50 293 ILE A C 1
ATOM 2281 O O . ILE A 1 293 ? 1.246 -3.037 -12.500 1.00 97.50 293 ILE A O 1
ATOM 2285 N N . VAL A 1 294 ? 2.790 -1.437 -12.796 1.00 97.69 294 VAL A N 1
ATOM 2286 C CA . VAL A 1 294 ? 2.485 -0.666 -11.591 1.00 97.69 294 VAL A CA 1
ATOM 2287 C C . VAL A 1 294 ? 2.239 0.781 -11.988 1.00 97.69 294 VAL A C 1
ATOM 2289 O O . VAL A 1 294 ? 3.105 1.442 -12.562 1.00 97.69 294 VAL A O 1
ATOM 2292 N N . LEU A 1 295 ? 1.054 1.292 -11.664 1.00 98.00 295 LEU A N 1
ATOM 2293 C CA . LEU A 1 295 ? 0.739 2.705 -11.797 1.00 98.00 295 LEU A CA 1
ATOM 2294 C C . LEU A 1 295 ? 1.285 3.476 -10.593 1.00 98.00 295 LEU A C 1
ATOM 2296 O O . LEU A 1 295 ? 0.910 3.208 -9.451 1.00 98.00 295 LEU A O 1
ATOM 2300 N N . LEU A 1 296 ? 2.129 4.471 -10.859 1.00 98.31 296 LEU A N 1
ATOM 2301 C CA . LEU A 1 296 ? 2.737 5.334 -9.851 1.00 98.31 296 LEU A CA 1
ATOM 2302 C C . LEU A 1 296 ? 1.980 6.669 -9.786 1.00 98.31 296 LEU A C 1
ATOM 2304 O O . LEU A 1 296 ? 2.030 7.432 -10.756 1.00 98.31 296 LEU A O 1
ATOM 2308 N N . PRO A 1 297 ? 1.261 6.967 -8.689 1.00 97.31 297 PRO A N 1
ATOM 2309 C CA . PRO A 1 297 ? 0.597 8.253 -8.473 1.00 97.31 297 PRO A CA 1
ATOM 2310 C C . PRO A 1 297 ? 1.616 9.314 -8.022 1.00 97.31 297 PRO A C 1
ATOM 2312 O O . PRO A 1 297 ? 1.736 9.607 -6.834 1.00 97.31 297 PRO A O 1
ATOM 2315 N N . LEU A 1 298 ? 2.375 9.870 -8.964 1.00 98.38 298 LEU A N 1
ATOM 2316 C CA . LEU A 1 298 ? 3.382 10.884 -8.667 1.00 98.38 298 LEU A CA 1
ATOM 2317 C C . LEU A 1 298 ? 2.730 12.180 -8.179 1.00 98.38 298 LEU A C 1
ATOM 2319 O O . LEU A 1 298 ? 1.726 12.633 -8.736 1.00 98.38 298 LEU A O 1
ATOM 2323 N N . GLN A 1 299 ? 3.352 12.797 -7.181 1.00 98.00 299 GLN A N 1
ATOM 2324 C CA . GLN A 1 299 ? 3.088 14.172 -6.765 1.00 98.00 299 GLN A CA 1
ATOM 2325 C C . GLN A 1 299 ? 3.974 15.125 -7.569 1.00 98.00 299 GLN A C 1
ATOM 2327 O O . GLN A 1 299 ? 5.038 14.731 -8.046 1.00 98.00 299 GLN A O 1
ATOM 2332 N N . LYS A 1 300 ? 3.570 16.386 -7.717 1.00 98.44 300 LYS A N 1
ATOM 2333 C CA . LYS A 1 300 ? 4.451 17.425 -8.259 1.00 98.44 300 LYS A CA 1
ATOM 2334 C C . LYS A 1 300 ? 5.755 17.504 -7.448 1.00 98.44 300 LYS A C 1
ATOM 2336 O O . LYS A 1 300 ? 5.708 17.630 -6.228 1.00 98.44 300 LYS A O 1
ATOM 2341 N N . GLY A 1 301 ? 6.891 17.537 -8.139 1.00 98.38 301 GLY A N 1
ATOM 2342 C CA . GLY A 1 301 ? 8.224 17.578 -7.544 1.00 98.38 301 GLY A CA 1
ATOM 2343 C C . GLY A 1 301 ? 8.913 16.211 -7.533 1.00 98.38 301 GLY A C 1
ATOM 2344 O O . GLY A 1 301 ? 8.597 15.331 -8.344 1.00 98.38 301 GLY A O 1
ATOM 2345 N N . LEU A 1 302 ? 9.838 16.040 -6.588 1.00 98.50 302 LEU A N 1
ATOM 2346 C CA . LEU A 1 302 ? 10.590 14.805 -6.392 1.00 98.50 302 LEU A CA 1
ATOM 2347 C C . LEU A 1 302 ? 9.706 13.712 -5.790 1.00 98.50 302 LEU A C 1
ATOM 2349 O O . LEU A 1 302 ? 9.072 13.897 -4.753 1.00 98.50 302 LEU A O 1
ATOM 2353 N N . ASN A 1 303 ? 9.743 12.543 -6.413 1.00 98.81 303 ASN A N 1
ATOM 2354 C CA . ASN A 1 303 ? 9.187 11.303 -5.901 1.00 98.81 303 ASN A CA 1
ATOM 2355 C C . ASN A 1 303 ? 10.300 10.257 -5.797 1.00 98.81 303 ASN A C 1
ATOM 2357 O O . ASN A 1 303 ? 11.256 10.273 -6.573 1.00 98.81 303 ASN A O 1
ATOM 2361 N N . GLN A 1 304 ? 10.162 9.322 -4.864 1.00 98.75 304 GLN A N 1
ATOM 2362 C CA . GLN A 1 304 ? 11.101 8.223 -4.663 1.00 98.75 304 GLN A CA 1
ATOM 2363 C C . GLN A 1 304 ? 10.344 6.896 -4.673 1.00 98.75 304 GLN A C 1
ATOM 2365 O O . GLN A 1 304 ? 9.536 6.617 -3.784 1.00 98.75 304 GLN A O 1
ATOM 2370 N N . LEU A 1 305 ? 10.598 6.083 -5.698 1.00 98.81 305 LEU A N 1
ATOM 2371 C CA . LEU A 1 305 ? 10.110 4.710 -5.789 1.00 98.81 305 LEU A CA 1
ATOM 2372 C C . LEU A 1 305 ? 11.147 3.785 -5.157 1.00 98.81 305 LEU A C 1
ATOM 2374 O O . LEU A 1 305 ? 12.269 3.695 -5.650 1.00 98.81 305 LEU A O 1
ATOM 2378 N N . ILE A 1 306 ? 10.763 3.075 -4.100 1.00 98.81 306 ILE A N 1
ATOM 2379 C CA . ILE A 1 306 ? 11.609 2.066 -3.464 1.00 98.81 306 ILE A CA 1
ATOM 2380 C C . ILE A 1 306 ? 11.085 0.683 -3.814 1.00 98.81 306 ILE A C 1
ATOM 2382 O O . ILE A 1 306 ? 9.893 0.414 -3.664 1.00 98.81 306 ILE A O 1
ATOM 2386 N N . ILE A 1 307 ? 11.981 -0.199 -4.250 1.00 98.62 307 ILE A N 1
ATOM 2387 C CA . ILE A 1 307 ? 11.670 -1.590 -4.578 1.00 98.62 307 ILE A CA 1
ATOM 2388 C C . ILE A 1 307 ? 12.640 -2.494 -3.826 1.00 98.62 307 ILE A C 1
ATOM 2390 O O . ILE A 1 307 ? 13.836 -2.504 -4.106 1.00 98.62 307 ILE A O 1
ATOM 2394 N N . LYS A 1 308 ? 12.134 -3.284 -2.880 1.00 98.25 308 LYS A N 1
ATOM 2395 C CA . LYS A 1 308 ? 12.884 -4.390 -2.286 1.00 98.25 308 LYS A CA 1
ATOM 2396 C C . LYS A 1 308 ? 12.676 -5.630 -3.137 1.00 98.25 308 LYS A C 1
ATOM 2398 O O . LYS A 1 308 ? 11.586 -6.199 -3.144 1.00 98.25 308 LYS A O 1
ATOM 2403 N N . HIS A 1 309 ? 13.733 -6.077 -3.795 1.00 97.19 309 HIS A N 1
ATOM 2404 C CA . HIS A 1 309 ? 13.787 -7.379 -4.439 1.00 97.19 309 HIS A CA 1
ATOM 2405 C C . HIS A 1 309 ? 14.281 -8.401 -3.414 1.00 97.19 309 HIS A C 1
ATOM 2407 O O . HIS A 1 309 ? 15.360 -8.247 -2.841 1.00 97.19 309 HIS A O 1
ATOM 2413 N N . TYR A 1 310 ? 13.482 -9.430 -3.145 1.00 96.06 310 TYR A N 1
ATOM 2414 C CA . TYR A 1 310 ? 13.787 -10.454 -2.149 1.00 96.06 310 TYR A CA 1
ATOM 2415 C C . TYR A 1 310 ? 13.925 -11.818 -2.808 1.00 96.06 310 TYR A C 1
ATOM 2417 O O . TYR A 1 310 ? 13.012 -12.299 -3.487 1.00 96.06 310 TYR A O 1
ATOM 2425 N N . ASN A 1 311 ? 15.068 -12.454 -2.570 1.00 94.50 311 ASN A N 1
ATOM 2426 C CA . ASN A 1 311 ? 15.288 -13.820 -2.985 1.00 94.50 311 ASN A CA 1
ATOM 2427 C C . ASN A 1 311 ? 14.753 -14.750 -1.898 1.00 94.50 311 ASN A C 1
ATOM 2429 O O . ASN A 1 311 ? 15.358 -14.888 -0.840 1.00 94.50 311 ASN A O 1
ATOM 2433 N N . GLY A 1 312 ? 13.615 -15.392 -2.138 1.00 91.56 312 GLY A N 1
ATOM 2434 C CA . GLY A 1 312 ? 13.065 -16.345 -1.176 1.00 91.56 312 GLY A CA 1
ATOM 2435 C C . GLY A 1 312 ? 13.745 -17.711 -1.234 1.00 91.56 312 GLY A C 1
ATOM 2436 O O . GLY A 1 312 ? 13.832 -18.387 -0.206 1.00 91.56 312 GLY A O 1
ATOM 2437 N N . TYR A 1 313 ? 14.195 -18.122 -2.426 1.00 89.75 313 TYR A N 1
ATOM 2438 C CA . TYR A 1 313 ? 14.422 -19.538 -2.726 1.00 89.75 313 TYR A CA 1
ATOM 2439 C C . TYR A 1 313 ? 15.546 -19.831 -3.730 1.00 89.75 313 TYR A C 1
ATOM 2441 O O . TYR A 1 313 ? 16.142 -20.902 -3.635 1.00 89.75 313 TYR A O 1
ATOM 2449 N N . GLU A 1 314 ? 15.811 -18.946 -4.689 1.00 92.00 314 GLU A N 1
ATOM 2450 C CA . GLU A 1 314 ? 16.680 -19.217 -5.843 1.00 92.00 314 GLU A CA 1
ATOM 2451 C C . GLU A 1 314 ? 18.172 -19.012 -5.528 1.00 92.00 314 GLU A C 1
ATOM 2453 O O . GLU A 1 314 ? 18.534 -18.414 -4.518 1.00 92.00 314 GLU A O 1
ATOM 2458 N N . SER A 1 315 ? 19.070 -19.492 -6.394 1.00 91.06 315 SER A N 1
ATOM 2459 C CA . SER A 1 315 ? 20.512 -19.211 -6.269 1.00 91.06 315 SER A CA 1
ATOM 2460 C C . SER A 1 315 ? 20.848 -17.743 -6.518 1.00 91.06 315 SER A C 1
ATOM 2462 O O . SER A 1 315 ? 21.756 -17.203 -5.886 1.00 91.06 315 SER A O 1
ATOM 2464 N N . ASP A 1 316 ? 20.095 -17.124 -7.424 1.00 93.69 316 ASP A N 1
ATOM 2465 C CA . ASP A 1 316 ? 20.309 -15.775 -7.920 1.00 93.69 316 ASP A CA 1
ATOM 2466 C C . ASP A 1 316 ? 19.006 -14.977 -7.819 1.00 93.69 316 ASP A C 1
ATOM 2468 O O . ASP A 1 316 ? 17.906 -15.511 -7.977 1.00 93.69 316 ASP A O 1
ATOM 2472 N N . LEU A 1 317 ? 19.132 -13.680 -7.554 1.00 94.50 317 LEU A N 1
ATOM 2473 C CA . LEU A 1 317 ? 18.016 -12.749 -7.520 1.00 94.50 317 LEU A CA 1
ATOM 2474 C C . LEU A 1 317 ? 17.853 -12.103 -8.893 1.00 94.50 317 LEU A C 1
ATOM 2476 O O . LEU A 1 317 ? 18.752 -11.398 -9.353 1.00 94.50 317 LEU A O 1
ATOM 2480 N N . SER A 1 318 ? 16.689 -12.301 -9.510 1.00 95.38 318 SER A N 1
ATOM 2481 C CA . SER A 1 318 ? 16.341 -11.665 -10.781 1.00 95.38 318 SER A CA 1
ATOM 2482 C C . SER A 1 318 ? 15.415 -10.462 -10.599 1.00 95.38 318 SER A C 1
ATOM 2484 O O . SER A 1 318 ? 14.486 -10.496 -9.783 1.00 95.38 318 SER A O 1
ATOM 2486 N N . TYR A 1 319 ? 15.653 -9.402 -11.372 1.00 96.75 319 TYR A N 1
ATOM 2487 C CA . TYR A 1 319 ? 14.873 -8.164 -11.313 1.00 96.75 319 TYR A CA 1
ATOM 2488 C C . TYR A 1 319 ? 14.980 -7.331 -12.600 1.00 96.75 319 TYR A C 1
ATOM 2490 O O . TYR A 1 319 ? 15.916 -7.487 -13.380 1.00 96.75 319 TYR A O 1
ATOM 2498 N N . SER A 1 320 ? 14.022 -6.431 -12.819 1.00 98.00 320 SER A N 1
ATOM 2499 C CA . SER A 1 320 ? 14.099 -5.369 -13.831 1.00 98.00 320 SER A CA 1
ATOM 2500 C C . SER A 1 320 ? 13.205 -4.192 -13.446 1.00 98.00 320 SER A C 1
ATOM 2502 O O . SER A 1 320 ? 12.259 -4.344 -12.673 1.00 98.00 320 SER A O 1
ATOM 2504 N N . LEU A 1 321 ? 13.470 -3.026 -14.028 1.00 98.56 321 LEU A N 1
ATOM 2505 C CA . LEU A 1 321 ? 12.610 -1.849 -13.930 1.00 98.56 321 LEU A CA 1
ATOM 2506 C C . LEU A 1 321 ? 12.531 -1.195 -15.306 1.00 98.56 321 LEU A C 1
ATOM 2508 O O . LEU A 1 321 ? 13.559 -1.024 -15.962 1.00 98.56 321 LEU A O 1
ATOM 2512 N N . GLN A 1 322 ? 11.330 -0.831 -15.744 1.00 98.25 322 GLN A N 1
ATOM 2513 C CA . GLN A 1 322 ? 11.116 -0.171 -17.025 1.00 98.25 322 GLN A CA 1
ATOM 2514 C C . GLN A 1 322 ? 10.066 0.940 -16.912 1.00 98.25 322 GLN A C 1
ATOM 2516 O O . GLN A 1 322 ? 8.895 0.648 -16.678 1.00 98.25 322 GLN A O 1
ATOM 2521 N N . PRO A 1 323 ? 10.445 2.208 -17.127 1.00 97.75 323 PRO A N 1
ATOM 2522 C CA . PRO A 1 323 ? 9.510 3.276 -17.456 1.00 97.75 323 PRO A CA 1
ATOM 2523 C C . PRO A 1 323 ? 8.700 2.942 -18.707 1.00 97.75 323 PRO A C 1
ATOM 2525 O O . PRO A 1 323 ? 9.275 2.542 -19.721 1.00 97.75 323 PRO A O 1
ATOM 2528 N N . LEU A 1 324 ? 7.381 3.128 -18.659 1.00 98.00 324 LEU A N 1
ATOM 2529 C CA . LEU A 1 324 ? 6.518 2.916 -19.817 1.00 98.00 324 LEU A CA 1
ATOM 2530 C C . LEU A 1 324 ? 6.084 4.253 -20.425 1.00 98.00 324 LEU A C 1
ATOM 2532 O O . LEU A 1 324 ? 5.555 5.125 -19.737 1.00 98.00 324 LEU A O 1
ATOM 2536 N N . GLU A 1 325 ? 6.264 4.382 -21.739 1.00 97.31 325 GLU A N 1
ATOM 2537 C CA . GLU A 1 325 ? 5.760 5.517 -22.525 1.00 97.31 325 GLU A CA 1
ATOM 2538 C C . GLU A 1 325 ? 4.282 5.344 -22.901 1.00 97.31 325 GLU A C 1
ATOM 2540 O O . GLU A 1 325 ? 3.580 6.324 -23.149 1.00 97.31 325 GLU A O 1
ATOM 2545 N N . GLU A 1 326 ? 3.791 4.104 -22.927 1.00 97.75 326 GLU A N 1
ATOM 2546 C CA . GLU A 1 326 ? 2.390 3.782 -23.175 1.00 97.75 326 GLU A CA 1
ATOM 2547 C C . GLU A 1 326 ? 1.964 2.490 -22.468 1.00 97.75 326 GLU A C 1
ATOM 2549 O O . GLU A 1 326 ? 2.789 1.616 -22.200 1.00 97.75 326 GLU A O 1
ATOM 2554 N N . TRP A 1 327 ? 0.679 2.385 -22.123 1.00 97.75 327 TRP A N 1
ATOM 2555 C CA . TRP A 1 327 ? 0.094 1.206 -21.474 1.00 97.75 327 TRP A CA 1
ATOM 2556 C C . TRP A 1 327 ? -1.410 1.106 -21.749 1.00 97.75 327 TRP A C 1
ATOM 2558 O O . TRP A 1 327 ? -2.074 2.109 -22.024 1.00 97.75 327 TRP A O 1
ATOM 2568 N N . SER A 1 328 ? -1.970 -0.101 -21.652 1.00 97.56 328 SER A N 1
ATOM 2569 C CA . SER A 1 328 ? -3.407 -0.320 -21.839 1.00 97.56 328 SER A CA 1
ATOM 2570 C C . SER A 1 328 ? -4.191 -0.027 -20.562 1.00 97.56 328 SER A C 1
ATOM 2572 O O . SER A 1 328 ? -3.833 -0.472 -19.468 1.00 97.56 328 SER A O 1
ATOM 2574 N N . ILE A 1 329 ? -5.318 0.660 -20.722 1.00 97.69 329 ILE A N 1
ATOM 2575 C CA . ILE A 1 329 ? -6.364 0.800 -19.714 1.00 97.69 329 ILE A CA 1
ATOM 2576 C C . ILE A 1 329 ? -7.668 0.214 -20.253 1.00 97.69 329 ILE A C 1
ATOM 2578 O O . ILE A 1 329 ? -8.037 0.428 -21.407 1.00 97.69 329 ILE A O 1
ATOM 2582 N N . TYR A 1 330 ? -8.389 -0.484 -19.388 1.00 97.94 330 TYR A N 1
ATOM 2583 C CA . TYR A 1 330 ? -9.724 -1.013 -19.634 1.00 97.94 330 TYR A CA 1
ATOM 2584 C C . TYR A 1 330 ? -10.727 -0.287 -18.742 1.00 97.94 330 TYR A C 1
ATOM 2586 O O . TYR A 1 330 ? -10.394 0.076 -17.613 1.00 97.94 330 TYR A O 1
ATOM 2594 N N . SER A 1 331 ? -11.950 -0.098 -19.243 1.00 97.12 331 SER A N 1
ATOM 2595 C CA . SER A 1 331 ? -13.084 0.380 -18.448 1.00 97.12 331 SER A CA 1
ATOM 2596 C C . SER A 1 331 ? -14.238 -0.615 -18.525 1.00 97.12 331 SER A C 1
ATOM 2598 O O . SER A 1 331 ? -14.642 -1.020 -19.617 1.00 97.12 331 SER A O 1
ATOM 2600 N N . GLN A 1 332 ? -14.765 -1.012 -17.370 1.00 96.00 332 GLN A N 1
ATOM 2601 C CA . GLN A 1 332 ? -15.869 -1.955 -17.242 1.00 96.00 332 GLN A CA 1
ATOM 2602 C C . GLN A 1 332 ? -16.949 -1.374 -16.330 1.00 96.00 332 GLN A C 1
ATOM 2604 O O . GLN A 1 332 ? -16.717 -1.136 -15.145 1.00 96.00 332 GLN A O 1
ATOM 2609 N N . GLN A 1 333 ? -18.150 -1.188 -16.874 1.00 94.75 333 GLN A N 1
ATOM 2610 C CA . GLN A 1 333 ? -19.293 -0.697 -16.109 1.00 94.75 333 GLN A CA 1
ATOM 2611 C C . GLN A 1 333 ? -19.711 -1.684 -15.020 1.00 94.75 333 GLN A C 1
ATOM 2613 O O . GLN A 1 333 ? -19.784 -2.897 -15.235 1.00 94.75 333 GLN A O 1
ATOM 2618 N N . LEU A 1 334 ? -20.015 -1.143 -13.845 1.00 91.50 334 LEU A N 1
ATOM 2619 C CA . LEU A 1 334 ? -20.643 -1.876 -12.761 1.00 91.50 334 LEU A CA 1
ATOM 2620 C C . LEU A 1 334 ? -22.168 -1.895 -12.966 1.00 91.50 334 LEU A C 1
ATOM 2622 O O . LEU A 1 334 ? -22.740 -0.902 -13.409 1.00 91.50 334 LEU A O 1
ATOM 2626 N N . PRO A 1 335 ? -22.862 -2.981 -12.580 1.00 86.12 335 PRO A N 1
ATOM 2627 C CA . PRO A 1 335 ? -24.317 -3.113 -12.712 1.00 86.12 335 PRO A CA 1
ATOM 2628 C C . PRO A 1 335 ? -25.116 -2.261 -11.700 1.00 86.12 335 PRO A C 1
ATOM 2630 O O . PRO A 1 335 ? -26.282 -2.540 -11.432 1.00 86.12 335 PRO A O 1
ATOM 2633 N N . VAL A 1 336 ? -24.502 -1.230 -11.113 1.00 86.62 336 VAL A N 1
ATOM 2634 C CA . VAL A 1 336 ? -25.138 -0.290 -10.179 1.00 86.62 336 VAL A CA 1
ATOM 2635 C C . VAL A 1 336 ? -25.175 1.103 -10.797 1.00 86.62 336 VAL A C 1
ATOM 2637 O O . VAL A 1 336 ? -24.327 1.441 -11.610 1.00 86.62 336 VAL A O 1
ATOM 2640 N N . THR A 1 337 ? -26.136 1.934 -10.397 1.00 82.75 337 THR A N 1
ATOM 2641 C CA . THR A 1 337 ? -26.328 3.286 -10.963 1.00 82.75 337 THR A CA 1
ATOM 2642 C C . THR A 1 337 ? -25.818 4.411 -10.064 1.00 82.75 337 THR A C 1
ATOM 2644 O O . THR A 1 337 ? -25.933 5.591 -10.414 1.00 82.75 337 THR A O 1
ATOM 2647 N N . ARG A 1 338 ? -25.338 4.065 -8.861 1.00 85.44 338 ARG A N 1
ATOM 2648 C CA . ARG A 1 338 ? -24.793 5.002 -7.876 1.00 85.44 338 ARG A CA 1
ATOM 2649 C C . ARG A 1 338 ? -24.076 4.262 -6.746 1.00 85.44 338 ARG A C 1
ATOM 2651 O O . ARG A 1 338 ? -24.468 3.158 -6.380 1.00 85.44 338 ARG A O 1
ATOM 2658 N N . ILE A 1 339 ? -23.098 4.935 -6.145 1.00 88.81 339 ILE A N 1
ATOM 2659 C CA . ILE A 1 339 ? -22.505 4.593 -4.847 1.00 88.81 339 ILE A CA 1
ATOM 2660 C C . ILE A 1 339 ? -22.864 5.713 -3.861 1.00 88.81 339 ILE A C 1
ATOM 2662 O O . ILE A 1 339 ? -22.583 6.884 -4.134 1.00 88.81 339 ILE A O 1
ATOM 2666 N N . ASN A 1 340 ? -23.485 5.382 -2.726 1.00 87.62 340 ASN A N 1
ATOM 2667 C CA . ASN A 1 340 ? -23.992 6.383 -1.783 1.00 87.62 340 ASN A CA 1
ATOM 2668 C C . ASN A 1 340 ? -23.142 6.528 -0.523 1.00 87.62 340 ASN A C 1
ATOM 2670 O O . ASN A 1 340 ? -23.017 7.642 -0.020 1.00 87.62 340 ASN A O 1
ATOM 2674 N N . GLN A 1 341 ? -22.606 5.427 0.006 1.00 89.06 341 GLN A N 1
ATOM 2675 C CA . GLN A 1 341 ? -22.002 5.395 1.340 1.00 89.06 341 GLN A CA 1
ATOM 2676 C C . GLN A 1 341 ? -20.629 4.735 1.350 1.00 89.06 341 GLN A C 1
ATOM 2678 O O . GLN A 1 341 ? -19.694 5.258 1.965 1.00 89.06 341 GLN A O 1
ATOM 2683 N N . SER A 1 342 ? -20.494 3.571 0.717 1.00 91.81 342 SER A N 1
ATOM 2684 C CA . SER A 1 342 ? -19.254 2.805 0.802 1.00 91.81 342 SER A CA 1
ATOM 2685 C C . SER A 1 342 ? -19.050 1.837 -0.342 1.00 91.81 342 SER A C 1
ATOM 2687 O O . SER A 1 342 ? -19.999 1.270 -0.880 1.00 91.81 342 SER A O 1
ATOM 2689 N N . VAL A 1 343 ? -17.775 1.594 -0.630 1.00 94.88 343 VAL A N 1
ATOM 2690 C CA . VAL A 1 343 ? -17.330 0.512 -1.503 1.00 94.88 343 VAL A CA 1
ATOM 2691 C C . VAL A 1 343 ? -16.232 -0.267 -0.804 1.00 94.88 343 VAL A C 1
ATOM 2693 O O . VAL A 1 343 ? -15.374 0.334 -0.165 1.00 94.88 343 VAL A O 1
ATOM 2696 N N . SER A 1 344 ? -16.201 -1.585 -0.941 1.00 95.75 344 SER A N 1
ATOM 2697 C CA . SER A 1 344 ? -15.016 -2.371 -0.608 1.00 95.75 344 SER A CA 1
ATOM 2698 C C . SER A 1 344 ? -14.701 -3.380 -1.701 1.00 95.75 344 SER A C 1
ATOM 2700 O O . SER A 1 344 ? -15.593 -3.834 -2.414 1.00 95.75 344 SER A O 1
ATOM 2702 N N . ILE A 1 345 ? -13.416 -3.694 -1.857 1.00 96.75 345 ILE A N 1
ATOM 2703 C CA . ILE A 1 345 ? -12.923 -4.675 -2.824 1.00 96.75 345 ILE A CA 1
ATOM 2704 C C . ILE A 1 345 ? -12.053 -5.706 -2.108 1.00 96.75 345 ILE A C 1
ATOM 2706 O O . ILE A 1 345 ? -11.209 -5.365 -1.267 1.00 96.75 345 ILE A O 1
ATOM 2710 N N . ARG A 1 346 ? -12.253 -6.973 -2.477 1.00 96.50 346 ARG A N 1
ATOM 2711 C CA . ARG A 1 346 ? -11.421 -8.131 -2.128 1.00 96.50 346 ARG A CA 1
ATOM 2712 C C . ARG A 1 346 ? -11.226 -9.013 -3.358 1.00 96.50 346 ARG A C 1
ATOM 2714 O O . ARG A 1 346 ? -12.103 -9.077 -4.216 1.00 96.50 346 ARG A O 1
ATOM 2721 N N . ALA A 1 347 ? -10.112 -9.734 -3.421 1.00 95.69 347 ALA A N 1
ATOM 2722 C CA . ALA A 1 347 ? -9.939 -10.792 -4.412 1.00 95.69 347 ALA A CA 1
ATOM 2723 C C . ALA A 1 347 ? -10.906 -11.954 -4.116 1.00 95.69 347 ALA A C 1
ATOM 2725 O O . ALA A 1 347 ? -10.966 -12.446 -2.991 1.00 95.69 347 ALA A O 1
ATOM 2726 N N . ALA A 1 348 ? -11.655 -12.386 -5.130 1.00 95.44 348 ALA A N 1
ATOM 2727 C CA . ALA A 1 348 ? -12.482 -13.595 -5.089 1.00 95.44 348 ALA A CA 1
ATOM 2728 C C . ALA A 1 348 ? -11.695 -14.843 -5.530 1.00 95.44 348 ALA A C 1
ATOM 2730 O O . ALA A 1 348 ? -12.128 -15.968 -5.309 1.00 95.44 348 ALA A O 1
ATOM 2731 N N . ASP A 1 349 ? -10.539 -14.641 -6.161 1.00 93.88 349 ASP A N 1
ATOM 2732 C CA . ASP A 1 349 ? -9.599 -15.667 -6.620 1.00 93.88 349 ASP A CA 1
ATOM 2733 C C . ASP A 1 349 ? -8.359 -15.791 -5.717 1.00 93.88 349 ASP A C 1
ATOM 2735 O O . ASP A 1 349 ? -7.333 -16.324 -6.134 1.00 93.88 349 ASP A O 1
ATOM 2739 N N . ALA A 1 350 ? -8.433 -15.284 -4.484 1.00 91.94 350 ALA A N 1
ATOM 2740 C CA . ALA A 1 350 ? -7.330 -15.356 -3.537 1.00 91.94 350 ALA A CA 1
ATOM 2741 C C . ALA A 1 350 ? -7.043 -16.811 -3.124 1.00 91.94 350 ALA A C 1
ATOM 2743 O O . ALA A 1 350 ? -7.931 -17.513 -2.644 1.00 91.94 350 ALA A O 1
ATOM 2744 N N . GLU A 1 351 ? -5.781 -17.238 -3.227 1.00 89.44 351 GLU A N 1
ATOM 2745 C CA . GLU A 1 351 ? -5.337 -18.576 -2.793 1.00 89.44 351 GLU A CA 1
ATOM 2746 C C . GLU A 1 351 ? -5.474 -18.785 -1.271 1.00 89.44 351 GLU A C 1
ATOM 2748 O O . GLU A 1 351 ? -5.556 -19.911 -0.788 1.00 89.44 351 GLU A O 1
ATOM 2753 N N . SER A 1 352 ? -5.504 -17.699 -0.491 1.00 91.62 352 SER A N 1
ATOM 2754 C CA . SER A 1 352 ? -5.750 -17.723 0.952 1.00 91.62 352 SER A CA 1
ATOM 2755 C C . SER A 1 352 ? -6.362 -16.404 1.431 1.00 91.62 352 SER A C 1
ATOM 2757 O O . SER A 1 352 ? -6.289 -15.386 0.744 1.00 91.62 352 SER A O 1
ATOM 2759 N N . LYS A 1 353 ? -6.904 -16.384 2.658 1.00 90.56 353 LYS A N 1
ATOM 2760 C CA . LYS A 1 353 ? -7.490 -15.174 3.275 1.00 90.56 353 LYS A CA 1
ATOM 2761 C C . LYS A 1 353 ? -6.505 -14.012 3.427 1.00 90.56 353 LYS A C 1
ATOM 2763 O O . LYS A 1 353 ? -6.935 -12.876 3.602 1.00 90.56 353 LYS A O 1
ATOM 2768 N N . VAL A 1 354 ? -5.207 -14.305 3.407 1.00 91.81 354 VAL A N 1
ATOM 2769 C CA . VAL A 1 354 ? -4.141 -13.313 3.553 1.00 91.81 354 VAL A CA 1
ATOM 2770 C C . VAL A 1 354 ? -3.370 -13.083 2.255 1.00 91.81 354 VAL A C 1
ATOM 2772 O O . VAL A 1 354 ? -2.459 -12.263 2.256 1.00 91.81 354 VAL A O 1
ATOM 2775 N N . ALA A 1 355 ? -3.727 -13.743 1.147 1.00 92.94 355 ALA A N 1
ATOM 2776 C CA . ALA A 1 355 ? -3.013 -13.594 -0.116 1.00 92.94 355 ALA A CA 1
ATOM 2777 C C . ALA A 1 355 ? -3.054 -12.133 -0.614 1.00 92.94 355 ALA A C 1
ATOM 2779 O O . ALA A 1 355 ? -4.092 -11.474 -0.505 1.00 92.94 355 ALA A O 1
ATOM 2780 N N . PRO A 1 356 ? -1.941 -11.613 -1.159 1.00 93.88 356 PRO A N 1
ATOM 2781 C CA . PRO A 1 356 ? -1.871 -10.237 -1.628 1.00 93.88 356 PRO A CA 1
ATOM 2782 C C . PRO A 1 356 ? -2.849 -10.003 -2.785 1.00 93.88 356 PRO A C 1
ATOM 2784 O O . PRO A 1 356 ? -2.925 -10.782 -3.735 1.00 93.88 356 PRO A O 1
ATOM 2787 N N . LEU A 1 357 ? -3.576 -8.891 -2.714 1.00 94.81 357 LEU A N 1
ATOM 2788 C CA . LEU A 1 357 ? -4.618 -8.486 -3.651 1.00 94.81 357 LEU A CA 1
ATOM 2789 C C . LEU A 1 357 ? -4.069 -8.364 -5.078 1.00 94.81 357 LEU A C 1
ATOM 2791 O O . LEU A 1 357 ? -4.681 -8.874 -6.016 1.00 94.81 357 LEU A O 1
ATOM 2795 N N . ARG A 1 358 ? -2.899 -7.719 -5.221 1.00 92.69 358 ARG A N 1
ATOM 2796 C CA . ARG A 1 358 ? -2.243 -7.405 -6.505 1.00 92.69 358 ARG A CA 1
ATOM 2797 C C . ARG A 1 358 ? -3.189 -6.704 -7.496 1.00 92.69 358 ARG A C 1
ATOM 2799 O O . ARG A 1 358 ? -3.323 -7.122 -8.637 1.00 92.69 358 ARG A O 1
ATOM 2806 N N . MET A 1 359 ? -3.877 -5.662 -7.017 1.00 94.81 359 MET A N 1
ATOM 2807 C CA . MET A 1 359 ? -4.770 -4.794 -7.807 1.00 94.81 359 MET A CA 1
ATOM 2808 C C . MET A 1 359 ? -4.470 -3.308 -7.551 1.00 94.81 359 MET A C 1
ATOM 2810 O O . MET A 1 359 ? -5.377 -2.486 -7.441 1.00 94.81 359 MET A O 1
ATOM 2814 N N . ASN A 1 360 ? -3.192 -2.951 -7.412 1.00 93.25 360 ASN A N 1
ATOM 2815 C CA . ASN A 1 360 ? -2.746 -1.582 -7.118 1.00 93.25 360 ASN A CA 1
ATOM 2816 C C . ASN A 1 360 ? -3.024 -0.575 -8.249 1.00 93.25 360 ASN A C 1
ATOM 2818 O O . ASN A 1 360 ? -2.884 0.629 -8.034 1.00 93.25 360 ASN A O 1
ATOM 2822 N N . ASN A 1 361 ? -3.445 -1.036 -9.429 1.00 96.56 361 ASN A N 1
ATOM 2823 C CA . ASN A 1 361 ? -3.821 -0.157 -10.536 1.00 96.56 361 ASN A CA 1
ATOM 2824 C C . ASN A 1 361 ? -5.339 0.056 -10.639 1.00 96.56 361 ASN A C 1
ATOM 2826 O O . ASN A 1 361 ? -5.775 0.942 -11.375 1.00 96.56 361 ASN A O 1
ATOM 2830 N N . LEU A 1 362 ? -6.136 -0.730 -9.905 1.00 96.81 362 LEU A N 1
ATOM 2831 C CA . LEU A 1 362 ? -7.594 -0.714 -9.982 1.00 96.81 362 LEU A CA 1
ATOM 2832 C C . LEU A 1 362 ? -8.167 0.573 -9.382 1.00 96.81 362 LEU A C 1
ATOM 2834 O O . LEU A 1 362 ? -7.829 0.962 -8.263 1.00 96.81 362 LEU A O 1
ATOM 2838 N N . ARG A 1 363 ? -9.078 1.213 -10.111 1.00 96.88 363 ARG A N 1
ATOM 2839 C CA . ARG A 1 363 ? -9.814 2.407 -9.676 1.00 96.88 363 ARG A CA 1
ATOM 2840 C C . ARG A 1 363 ? -11.298 2.251 -9.974 1.00 96.88 363 ARG A C 1
ATOM 2842 O O . ARG A 1 363 ? -11.681 1.464 -10.835 1.00 96.88 363 ARG A O 1
ATOM 2849 N N . ILE A 1 364 ? -12.122 3.036 -9.287 1.00 96.00 364 ILE A N 1
ATOM 2850 C CA . ILE A 1 364 ? -13.550 3.176 -9.579 1.00 96.00 364 ILE A CA 1
ATOM 2851 C C . ILE A 1 364 ? -13.835 4.636 -9.907 1.00 96.00 364 ILE A C 1
ATOM 2853 O O . ILE A 1 364 ? -13.509 5.523 -9.118 1.00 96.00 364 ILE A O 1
ATOM 2857 N N . ILE A 1 365 ? -14.462 4.884 -11.048 1.00 94.06 365 ILE A N 1
ATOM 2858 C CA . ILE A 1 365 ? -15.012 6.192 -11.408 1.00 94.06 365 ILE A CA 1
ATOM 2859 C C . ILE A 1 365 ? -16.497 6.176 -11.036 1.00 94.06 365 ILE A C 1
ATOM 2861 O O . ILE A 1 365 ? -17.215 5.301 -11.505 1.00 94.06 365 ILE A O 1
ATOM 2865 N N . LYS A 1 366 ? -16.928 7.071 -10.142 1.00 88.19 366 LYS A N 1
ATOM 2866 C CA . LYS A 1 366 ? -18.304 7.154 -9.615 1.00 88.19 366 LYS A CA 1
ATOM 2867 C C . LYS A 1 366 ? -19.290 7.814 -10.568 1.00 88.19 366 LYS A C 1
ATOM 2869 O O . LYS A 1 366 ? -18.885 8.771 -11.268 1.00 88.19 366 LYS A O 1
#

Radius of gyration: 22.7 Å; chains: 1; bounding box: 53×40×64 Å